Protein AF-A0A6P1ES39-F1 (afdb_monomer)

Sequence (272 aa):
MTTFKALFNQMGKKKRRSVYLLALLQLVAASVFALWALFSNGGAFSNQDKPIAWFVMVFTFAPLADMAYVVLSAWQNEKEYSSQTWRLVPVSSSKFYLANILSAIVNGLYLVLIQIGMGVVTFLPALISNDVRTNIWEINQAISKSSQAGDFWQKLSDSFPIGEMLSALLAFLLFAILVYSIVTTLNLSSRTITDFLPDKHSKLIRFVIMIVLIFIFIVLTNNLGSLLNQLRWGETSNGLVAFAEGNLMMALIDIILGSINIWLLKDFHEGK

pLDDT: mean 85.13, std 10.76, range [37.59, 97.5]

Foldseek 3Di:
DDDLVVLLVVLLVVLLVLLVVLLVVLLVQLVVVLVCVLPDPPPPDDPLCNQCSSLVSLVVCLVVSLVVSLVVLLVSLLCLLQDPVNLPPPDALLSSLCSSLVSSVVSSVVSVVSSVVSSVVSNVSSCVDPSSVVVVVVVVVVLVVVVVPVCNVVVVCVVCVVLLVVLVVLLVSLVSLVSSLLSLLLSLVLQLVLVPDPCNPDPVSSVVSSVVVVVVVVVVVVVLVVVLVVVDDDDDPDSSVVSVSSSVSSVVVSVVSSVSSSVSSPPPVNDD

Radius of gyration: 23.81 Å; Cα contacts (8 Å, |Δi|>4): 205; chains: 1; bounding box: 55×48×59 Å

Nearest PDB structures (foldseek):
  8to0-assembly1_z3  TM=1.665E-01  e=6.444E+00  Mus musculus
  8snb-assembly1_8L  TM=1.769E-01  e=7.721E+00  Strongylocentrotus purpuratus

Solvent-accessible surface area (backbone atoms only — not comparable to full-atom values): 14544 Å² total; per-residue (Å²): 119,68,51,65,68,60,51,22,51,56,56,26,56,65,50,42,56,53,38,56,51,39,53,50,50,32,49,51,52,14,47,54,53,20,53,47,45,65,72,49,92,78,68,86,45,54,87,85,45,44,53,42,35,40,25,52,28,41,60,67,37,42,62,57,38,50,54,52,44,54,54,54,41,47,54,49,44,56,51,49,77,72,31,70,76,60,66,70,48,61,62,55,50,60,58,52,53,48,29,44,54,51,23,44,51,54,43,49,54,50,39,51,54,49,49,53,52,51,37,55,62,41,37,54,69,18,62,74,38,67,68,52,45,49,53,52,48,52,52,52,47,55,53,51,66,53,40,76,71,82,40,37,69,58,50,47,44,71,74,48,45,60,68,46,54,53,39,50,51,49,38,52,52,44,50,52,51,37,56,50,36,52,55,47,41,49,53,51,50,32,50,57,56,37,70,75,41,91,69,69,79,47,67,64,60,43,49,53,46,40,53,52,49,52,52,53,47,53,54,50,51,53,51,50,51,52,54,52,57,70,68,52,92,69,87,69,90,46,68,55,60,46,40,50,54,52,39,52,54,48,47,52,50,38,53,52,44,46,49,50,41,34,48,49,42,49,76,74,62,59,72,132

Secondary structure (DSSP, 8-state):
---HHHHHHHHHHHHHHHHHHHHHHHHHHHHHHHHHHHH-SSSSS-TTTGGGHHHHHHHHHHHHHHHHHHHHHHHHHHHHHT-HHHHTSS--HHHHHHHHHHHHHHHHHHHHHHHHHHHHHHHGGGGGSHHHHHHHHHHHHHHHHHHTTS-HHHHHHHHS-HHHHHHHHHHHHHHHHHHHHHHHHHHHHHHHHHHTSS-TT-HHHHHHHHHHHHHHHHHHHHHHHHHHHHTS-S----HHHHHHHHHHHHHHHHHHHHHHHHHHIIIIIS--

Structure (mmCIF, N/CA/C/O backbone):
data_AF-A0A6P1ES39-F1
#
_entry.id   AF-A0A6P1ES39-F1
#
loop_
_atom_site.group_PDB
_atom_site.id
_atom_site.type_symbol
_atom_site.label_atom_id
_atom_site.label_alt_id
_atom_site.label_comp_id
_atom_site.label_asym_id
_atom_site.label_entity_id
_atom_site.label_seq_id
_atom_site.pdbx_PDB_ins_code
_atom_site.Cartn_x
_atom_site.Cartn_y
_atom_site.Cartn_z
_atom_site.occupancy
_atom_site.B_iso_or_equiv
_atom_site.auth_seq_id
_atom_site.auth_comp_id
_atom_site.auth_asym_id
_atom_site.auth_atom_id
_atom_site.pdbx_PDB_model_num
ATOM 1 N N . MET A 1 1 ? 1.545 8.664 29.531 1.00 63.19 1 MET A N 1
ATOM 2 C CA . MET A 1 1 ? 0.896 8.334 28.239 1.00 63.19 1 MET A CA 1
ATOM 3 C C . MET A 1 1 ? 1.943 7.783 27.290 1.00 63.19 1 MET A C 1
ATOM 5 O O . MET A 1 1 ? 3.061 8.285 27.295 1.00 63.19 1 MET A O 1
ATOM 9 N N . THR A 1 2 ? 1.620 6.757 26.507 1.00 76.94 2 THR A N 1
ATOM 10 C CA . THR A 1 2 ? 2.537 6.282 25.459 1.00 76.94 2 THR A CA 1
ATOM 11 C C . THR A 1 2 ? 2.499 7.240 24.269 1.00 76.94 2 THR A C 1
ATOM 13 O O . THR A 1 2 ? 1.469 7.842 23.963 1.00 76.94 2 THR A O 1
ATOM 16 N N . THR A 1 3 ? 3.638 7.437 23.608 1.0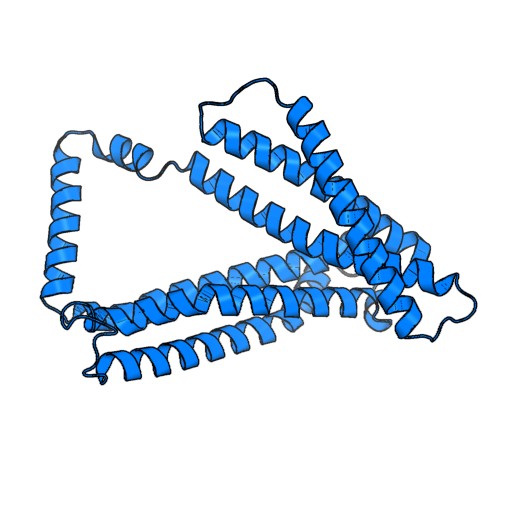0 88.81 3 THR A N 1
ATOM 17 C CA . THR A 1 3 ? 3.712 8.334 22.451 1.00 88.81 3 THR A CA 1
ATOM 18 C C . THR A 1 3 ? 3.244 7.619 21.186 1.00 88.81 3 THR A C 1
ATOM 20 O O . THR A 1 3 ? 3.475 6.421 21.014 1.00 88.81 3 THR A O 1
ATOM 23 N N . PHE A 1 4 ? 2.639 8.370 20.260 1.00 88.88 4 PHE A N 1
ATOM 24 C CA . PHE A 1 4 ? 2.221 7.853 18.951 1.00 88.88 4 PHE A CA 1
ATOM 25 C C . PHE A 1 4 ? 3.371 7.135 18.229 1.00 88.88 4 PHE A C 1
ATOM 27 O O . PHE A 1 4 ? 3.202 6.027 17.732 1.00 88.88 4 PHE A O 1
ATOM 34 N N . LYS A 1 5 ? 4.574 7.725 18.257 1.00 90.75 5 LYS A N 1
ATOM 35 C CA . LYS A 1 5 ? 5.791 7.149 17.669 1.00 90.75 5 LYS A CA 1
ATOM 36 C C . LYS A 1 5 ? 6.137 5.779 18.256 1.00 90.75 5 LYS A C 1
ATOM 38 O O . LYS A 1 5 ? 6.491 4.869 17.510 1.00 90.75 5 LYS A O 1
ATOM 43 N N . ALA A 1 6 ? 6.056 5.621 19.580 1.00 90.31 6 ALA A N 1
ATOM 44 C CA . ALA A 1 6 ? 6.342 4.343 20.227 1.00 90.31 6 ALA A CA 1
ATOM 45 C C . ALA A 1 6 ? 5.329 3.270 19.804 1.00 90.31 6 ALA A C 1
ATOM 47 O O . ALA A 1 6 ? 5.732 2.168 19.435 1.00 90.31 6 ALA A O 1
ATOM 48 N N . LEU A 1 7 ? 4.039 3.617 19.785 1.00 91.25 7 LEU A N 1
ATOM 49 C CA . LEU A 1 7 ? 2.960 2.728 19.355 1.00 91.25 7 LEU A CA 1
ATOM 50 C C . LEU A 1 7 ? 3.122 2.300 17.888 1.00 91.25 7 LEU A C 1
ATOM 52 O O . LEU A 1 7 ? 3.213 1.108 17.597 1.00 91.25 7 LEU A O 1
ATOM 56 N N . PHE A 1 8 ? 3.253 3.280 16.992 1.00 92.56 8 PHE A N 1
ATOM 57 C CA . PHE A 1 8 ? 3.473 3.088 15.560 1.00 92.56 8 PHE A CA 1
ATOM 58 C C . PHE A 1 8 ? 4.662 2.159 15.283 1.00 92.56 8 PHE A C 1
ATOM 60 O O . PHE A 1 8 ? 4.554 1.208 14.510 1.00 92.56 8 PHE A O 1
ATOM 67 N N . ASN A 1 9 ? 5.791 2.377 15.966 1.00 92.69 9 ASN A N 1
ATOM 68 C CA . ASN A 1 9 ? 6.981 1.549 15.793 1.00 92.69 9 ASN A CA 1
ATOM 69 C C . ASN A 1 9 ? 6.763 0.102 16.244 1.00 92.69 9 ASN A C 1
ATOM 71 O O . ASN A 1 9 ? 7.260 -0.817 15.593 1.00 92.69 9 ASN A O 1
ATOM 75 N N . GLN A 1 10 ? 6.053 -0.119 17.352 1.00 92.06 10 GLN A N 1
ATOM 76 C CA . GLN A 1 10 ? 5.813 -1.467 17.871 1.00 92.06 10 GLN A CA 1
ATOM 77 C C . GLN A 1 10 ? 4.834 -2.253 16.990 1.00 92.06 10 GLN A C 1
ATOM 79 O O . GLN A 1 10 ? 5.115 -3.404 16.651 1.00 92.06 10 GLN A O 1
ATOM 84 N N . MET A 1 11 ? 3.745 -1.623 16.545 1.00 92.12 11 MET A N 1
ATOM 85 C CA . MET A 1 11 ? 2.814 -2.210 15.571 1.00 92.12 11 MET A CA 1
ATOM 86 C C . MET A 1 11 ? 3.519 -2.494 14.239 1.00 92.12 11 MET A C 1
ATOM 88 O O . MET A 1 11 ? 3.422 -3.587 13.678 1.00 92.12 11 MET A O 1
ATOM 92 N N . GLY A 1 12 ? 4.340 -1.549 13.773 1.00 92.25 12 GLY A N 1
ATOM 93 C CA . GLY A 1 12 ? 5.116 -1.704 12.549 1.00 92.25 12 GLY A CA 1
ATOM 94 C C . GLY A 1 12 ? 6.162 -2.821 12.623 1.00 92.25 12 GLY A C 1
ATOM 95 O O . GLY A 1 12 ? 6.385 -3.518 11.638 1.00 92.25 12 GLY A O 1
ATOM 96 N N . LYS A 1 13 ? 6.793 -3.055 13.784 1.00 92.81 13 LYS A N 1
ATOM 97 C CA . LYS A 1 13 ? 7.727 -4.182 13.979 1.00 92.81 13 LYS A CA 1
ATOM 98 C C . LYS A 1 13 ? 7.062 -5.538 13.742 1.00 92.81 13 LYS A C 1
ATOM 100 O O . LYS A 1 13 ? 7.695 -6.397 13.134 1.00 92.81 13 LYS A O 1
ATOM 105 N N . LYS A 1 14 ? 5.811 -5.724 14.174 1.00 88.31 14 LYS A N 1
ATOM 106 C CA . LYS A 1 14 ? 5.078 -6.981 13.948 1.00 88.31 14 LYS A CA 1
ATOM 107 C C . LYS A 1 14 ? 4.824 -7.228 12.458 1.00 88.31 14 LYS A C 1
ATOM 109 O O . LYS A 1 14 ? 5.086 -8.327 11.971 1.00 88.31 14 LYS A O 1
ATOM 114 N N . LYS A 1 15 ? 4.426 -6.184 11.726 1.00 93.25 15 LYS A N 1
ATOM 115 C CA . LYS A 1 15 ? 4.115 -6.245 10.287 1.00 93.25 15 LYS A CA 1
ATOM 116 C C . LYS A 1 15 ? 5.349 -6.462 9.411 1.00 93.25 15 LYS A C 1
ATOM 118 O O . LYS A 1 15 ? 5.293 -7.213 8.441 1.00 93.25 15 LYS A O 1
ATOM 123 N N . ARG A 1 16 ? 6.493 -5.905 9.811 1.00 93.69 16 ARG A N 1
ATOM 124 C CA . ARG A 1 16 ? 7.773 -5.991 9.088 1.00 93.69 16 ARG A CA 1
ATOM 125 C C . ARG A 1 16 ? 8.292 -7.412 8.865 1.00 93.69 16 ARG A C 1
ATOM 127 O O . ARG A 1 16 ? 8.919 -7.675 7.847 1.00 93.69 16 ARG A O 1
ATOM 134 N N . ARG A 1 17 ? 7.981 -8.359 9.758 1.00 93.06 17 ARG A N 1
ATOM 135 C CA . ARG A 1 17 ? 8.288 -9.780 9.512 1.00 93.06 17 ARG A CA 1
ATOM 136 C C . ARG A 1 17 ? 7.587 -10.300 8.252 1.00 93.06 17 ARG A C 1
ATOM 138 O O . ARG A 1 17 ? 8.188 -11.060 7.502 1.00 93.06 17 ARG A O 1
ATOM 145 N N . SER A 1 18 ? 6.342 -9.880 8.027 1.00 93.62 18 SER A N 1
ATOM 146 C CA . SER A 1 18 ? 5.557 -10.275 6.848 1.00 93.62 18 SER A CA 1
ATOM 147 C C . SER A 1 18 ? 6.169 -9.694 5.576 1.00 93.62 18 SER A C 1
ATOM 149 O O . SER A 1 18 ? 6.287 -10.409 4.592 1.00 93.62 18 SER A O 1
ATOM 151 N N . VAL A 1 19 ? 6.642 -8.442 5.630 1.00 96.88 19 VAL A N 1
ATOM 152 C CA . VAL A 1 19 ? 7.350 -7.785 4.516 1.00 96.88 19 VAL A CA 1
ATOM 153 C C . VAL A 1 19 ? 8.557 -8.608 4.071 1.00 96.88 19 VAL A C 1
ATOM 155 O O . VAL A 1 19 ? 8.654 -8.967 2.903 1.00 96.88 19 VAL A O 1
ATOM 158 N N . TYR A 1 20 ? 9.452 -8.963 4.998 1.00 96.62 20 TYR A N 1
ATOM 159 C CA . TYR A 1 20 ? 10.653 -9.728 4.647 1.00 96.62 20 TYR A CA 1
ATOM 160 C C . TYR A 1 20 ? 10.333 -11.124 4.116 1.00 96.62 20 TYR A C 1
ATOM 162 O O . TYR A 1 20 ? 10.969 -11.577 3.169 1.00 96.62 20 TYR A O 1
ATOM 170 N N . LEU A 1 21 ? 9.344 -11.801 4.706 1.00 96.38 21 LEU A N 1
ATOM 171 C CA . LEU A 1 21 ? 8.953 -13.139 4.274 1.00 96.38 21 LEU A CA 1
ATOM 172 C C . LEU A 1 21 ? 8.349 -13.113 2.866 1.00 96.38 21 LEU A C 1
ATOM 174 O O . LEU A 1 21 ? 8.709 -13.949 2.043 1.00 96.38 21 LEU A O 1
ATOM 178 N N . LEU A 1 22 ? 7.477 -12.145 2.575 1.00 97.50 22 LEU A N 1
ATOM 179 C CA . LEU A 1 22 ? 6.869 -11.993 1.254 1.00 97.50 22 LEU A CA 1
ATOM 180 C C . LEU A 1 22 ? 7.891 -11.583 0.195 1.00 97.50 22 LEU A C 1
ATOM 182 O O . LEU A 1 22 ? 7.887 -12.169 -0.880 1.00 97.50 22 LEU A O 1
ATOM 186 N N . ALA A 1 23 ? 8.802 -10.657 0.508 1.00 97.06 23 ALA A N 1
ATOM 187 C CA . ALA A 1 23 ? 9.886 -10.289 -0.402 1.00 97.06 23 ALA A CA 1
ATOM 188 C C . ALA A 1 23 ? 10.786 -11.494 -0.727 1.00 97.06 23 ALA A C 1
ATOM 190 O O . ALA A 1 23 ? 11.113 -11.731 -1.887 1.00 97.06 23 ALA A O 1
ATOM 191 N N . LEU A 1 24 ? 11.139 -12.298 0.284 1.00 97.06 24 LEU A N 1
ATOM 192 C CA . LEU A 1 24 ? 11.913 -13.524 0.085 1.00 97.06 24 LEU A CA 1
ATOM 193 C C . LEU A 1 24 ? 11.148 -14.538 -0.775 1.00 97.06 24 LEU A C 1
ATOM 195 O O . LEU A 1 24 ? 11.714 -15.097 -1.710 1.00 97.06 24 LEU A O 1
ATOM 199 N N . LEU A 1 25 ? 9.866 -14.764 -0.478 1.00 97.19 25 LEU A N 1
ATOM 200 C CA . LEU A 1 25 ? 9.018 -15.689 -1.230 1.00 97.19 25 LEU A CA 1
ATOM 201 C C . LEU A 1 25 ? 8.873 -15.253 -2.693 1.00 97.19 25 LEU A C 1
ATOM 203 O O . LEU A 1 25 ? 9.014 -16.081 -3.590 1.00 97.19 25 LEU A O 1
ATOM 207 N N . GLN A 1 26 ? 8.644 -13.960 -2.928 1.00 97.25 26 GLN A N 1
ATOM 208 C CA . GLN A 1 26 ? 8.594 -13.355 -4.257 1.00 97.25 26 GLN A CA 1
ATOM 209 C C . GLN A 1 26 ? 9.904 -13.585 -5.009 1.00 97.25 26 GLN A C 1
ATOM 211 O O . GLN A 1 26 ? 9.874 -14.030 -6.152 1.00 97.25 26 GLN A O 1
ATOM 216 N N . LEU A 1 27 ? 11.050 -13.320 -4.374 1.00 96.50 27 LEU A N 1
ATOM 217 C CA . LEU A 1 27 ? 12.357 -13.506 -4.999 1.00 96.50 27 LEU A CA 1
ATOM 218 C C . LEU A 1 27 ? 12.610 -14.971 -5.361 1.00 96.50 27 LEU A C 1
ATOM 220 O O . LEU A 1 27 ? 13.102 -15.252 -6.453 1.00 96.50 27 LEU A O 1
ATOM 224 N N . VAL A 1 28 ? 12.260 -15.906 -4.475 1.00 96.75 28 VAL A N 1
ATOM 225 C CA . VAL A 1 28 ? 12.389 -17.347 -4.735 1.00 96.75 28 VAL A CA 1
ATOM 226 C C . VAL A 1 28 ? 11.498 -17.758 -5.905 1.00 96.75 28 VAL A C 1
ATOM 228 O O . VAL A 1 28 ? 11.994 -18.382 -6.841 1.00 96.75 28 VAL A O 1
ATOM 231 N N . ALA A 1 29 ? 10.219 -17.370 -5.897 1.00 95.81 29 ALA A N 1
ATOM 232 C CA . ALA A 1 29 ? 9.292 -17.669 -6.986 1.00 95.81 29 ALA A CA 1
ATOM 233 C C . ALA A 1 29 ? 9.803 -17.101 -8.318 1.00 95.81 29 ALA A C 1
ATOM 235 O O . ALA A 1 29 ? 9.974 -17.843 -9.284 1.00 95.81 29 ALA A O 1
ATOM 236 N N . ALA A 1 30 ? 10.155 -15.815 -8.342 1.00 95.12 30 ALA A N 1
ATOM 237 C CA . ALA A 1 30 ? 10.705 -15.161 -9.520 1.00 95.12 30 ALA A CA 1
ATOM 238 C C . ALA A 1 30 ? 11.971 -15.857 -10.034 1.00 95.12 30 ALA A C 1
ATOM 240 O O . ALA A 1 30 ? 12.111 -16.051 -11.236 1.00 95.12 30 ALA A O 1
ATOM 241 N N . SER A 1 31 ? 12.866 -16.286 -9.140 1.00 93.88 31 SER A N 1
ATOM 242 C CA . SER A 1 31 ? 14.101 -16.979 -9.523 1.00 93.88 31 SER A CA 1
ATOM 243 C C . SER A 1 31 ? 13.823 -18.359 -10.120 1.00 93.88 31 SER A C 1
ATOM 245 O O . SER A 1 31 ? 14.417 -18.711 -11.134 1.00 93.88 31 SER A O 1
ATOM 247 N N . VAL A 1 32 ? 12.891 -19.129 -9.549 1.00 93.75 32 VAL A N 1
ATOM 248 C CA . VAL A 1 32 ? 12.498 -20.443 -10.089 1.00 93.75 32 VAL A CA 1
ATOM 249 C C . VAL A 1 32 ? 11.923 -20.299 -11.499 1.00 93.75 32 VAL A C 1
ATOM 251 O O . VAL A 1 32 ? 12.343 -21.014 -12.408 1.00 93.75 32 VAL A O 1
ATOM 254 N N . PHE A 1 33 ? 11.010 -19.347 -11.706 1.00 91.38 33 PHE A N 1
ATOM 255 C CA . PHE A 1 33 ? 10.406 -19.117 -13.020 1.00 91.38 33 PHE A CA 1
ATOM 256 C C . PHE A 1 33 ? 11.378 -18.494 -14.025 1.00 91.38 33 PHE A C 1
ATOM 258 O O . PHE A 1 33 ? 11.323 -18.830 -15.205 1.00 91.38 33 PHE A O 1
ATOM 265 N N . ALA A 1 34 ? 12.307 -17.649 -13.577 1.00 90.31 34 ALA A N 1
ATOM 266 C CA . ALA A 1 34 ? 13.363 -17.113 -14.427 1.00 90.31 34 ALA A CA 1
ATOM 267 C C . ALA A 1 34 ? 14.329 -18.210 -14.891 1.00 90.31 34 ALA A C 1
ATOM 269 O O . ALA A 1 34 ? 14.648 -18.281 -16.074 1.00 90.31 34 ALA A O 1
ATOM 270 N N . LEU A 1 35 ? 14.751 -19.106 -13.993 1.00 89.19 35 LEU A N 1
ATOM 271 C CA . LEU A 1 35 ? 15.583 -20.257 -14.356 1.00 89.19 35 LEU A CA 1
ATOM 272 C C . LEU A 1 35 ? 14.844 -21.174 -15.330 1.00 89.19 35 LEU A C 1
ATOM 274 O O . LEU A 1 35 ? 15.397 -21.549 -16.360 1.00 89.19 35 LEU A O 1
ATOM 278 N N . TRP A 1 36 ? 13.576 -21.481 -15.053 1.00 87.44 36 TRP A N 1
ATOM 279 C CA . TRP A 1 36 ? 12.748 -22.243 -15.983 1.00 87.44 36 TRP A CA 1
ATOM 280 C C . TRP A 1 36 ? 12.666 -21.567 -17.360 1.00 87.44 36 TRP A C 1
ATOM 282 O O . TRP A 1 36 ? 12.888 -22.228 -18.370 1.00 87.44 36 TRP A O 1
ATOM 292 N N . ALA A 1 37 ? 12.450 -20.250 -17.412 1.00 83.50 37 ALA A N 1
ATOM 293 C CA . ALA A 1 37 ? 12.419 -19.483 -18.656 1.00 83.50 37 ALA A CA 1
ATOM 294 C C . ALA A 1 37 ? 13.746 -19.541 -19.434 1.00 83.50 37 ALA A C 1
ATOM 296 O O . ALA A 1 37 ? 13.729 -19.695 -20.656 1.00 83.50 37 ALA A O 1
ATOM 297 N N . LEU A 1 38 ? 14.890 -19.480 -18.743 1.00 81.38 38 LEU A N 1
ATOM 298 C CA . LEU A 1 38 ? 16.219 -19.562 -19.358 1.00 81.38 38 LEU A CA 1
ATOM 299 C C . LEU A 1 38 ? 16.488 -20.930 -20.005 1.00 81.38 38 LEU A C 1
ATOM 301 O O . LEU A 1 38 ? 17.060 -20.983 -21.097 1.00 81.38 38 LEU A O 1
ATOM 305 N N . PHE A 1 39 ? 16.068 -22.018 -19.350 1.00 81.12 39 PHE A N 1
ATOM 306 C CA . PHE A 1 39 ? 16.322 -23.393 -19.800 1.00 81.12 39 PHE A CA 1
ATOM 307 C C . PHE A 1 39 ? 15.201 -23.993 -20.657 1.00 81.12 39 PHE A C 1
ATOM 309 O O . PHE A 1 39 ? 15.407 -25.022 -21.300 1.00 81.12 39 PHE A O 1
ATOM 316 N N . SER A 1 40 ? 14.015 -23.383 -20.687 1.00 76.12 40 SER A N 1
ATOM 317 C CA . SER A 1 40 ? 12.920 -23.865 -21.525 1.00 76.12 40 SER A CA 1
ATOM 318 C C . SER A 1 40 ? 13.216 -23.602 -23.009 1.00 76.12 40 SER A C 1
ATOM 320 O O . SER A 1 40 ? 13.428 -22.469 -23.439 1.00 76.12 40 SER A O 1
ATOM 322 N N . ASN A 1 41 ? 13.180 -24.659 -23.823 1.00 66.12 41 ASN A N 1
ATOM 323 C CA . ASN A 1 41 ? 13.251 -24.559 -25.289 1.00 66.12 41 ASN A CA 1
ATOM 324 C C . ASN A 1 41 ? 11.901 -24.138 -25.918 1.00 66.12 41 ASN A C 1
ATOM 326 O O . ASN A 1 41 ? 11.773 -24.104 -27.137 1.00 66.12 41 ASN A O 1
ATOM 330 N N . GLY A 1 42 ? 10.883 -23.858 -25.091 1.00 56.19 42 GLY A N 1
ATOM 331 C CA . GLY A 1 42 ? 9.461 -23.826 -25.459 1.00 56.19 42 GLY A CA 1
ATOM 332 C C . GLY A 1 42 ? 8.805 -22.448 -25.607 1.00 56.19 42 GLY A C 1
ATOM 333 O O . GLY A 1 42 ? 7.585 -22.375 -25.560 1.00 56.19 42 GLY A O 1
ATOM 334 N N . GLY A 1 43 ? 9.560 -21.360 -25.782 1.00 60.22 43 GLY A N 1
ATOM 335 C CA . GLY A 1 43 ? 8.989 -20.087 -26.257 1.00 60.22 43 GLY A CA 1
ATOM 336 C C . GLY A 1 43 ? 8.389 -19.135 -25.212 1.00 60.22 43 GLY A C 1
ATOM 337 O O . GLY A 1 43 ? 7.735 -18.176 -25.605 1.00 60.22 43 GLY A O 1
ATOM 338 N N . ALA A 1 44 ? 8.621 -19.332 -23.907 1.00 66.75 44 ALA A N 1
ATOM 339 C CA . ALA A 1 44 ? 8.187 -18.362 -22.887 1.00 66.75 44 ALA A CA 1
ATOM 340 C C . ALA A 1 44 ? 8.943 -17.018 -22.975 1.00 66.75 44 ALA A C 1
ATOM 342 O O . ALA A 1 44 ? 8.375 -15.971 -22.685 1.00 66.75 44 ALA A O 1
ATOM 343 N N . PHE A 1 45 ? 10.213 -17.053 -23.391 1.00 70.31 45 PHE A N 1
ATOM 344 C CA . PHE A 1 45 ? 11.028 -15.882 -23.720 1.00 70.31 45 PHE A CA 1
ATOM 345 C C . PHE A 1 45 ? 11.736 -16.139 -25.047 1.00 70.31 45 PHE A C 1
ATOM 347 O O . PHE A 1 45 ? 12.269 -17.235 -25.265 1.00 70.31 45 PHE A O 1
ATOM 354 N N . SER A 1 46 ? 11.774 -15.133 -25.924 1.00 75.44 46 SER A N 1
ATOM 355 C CA . SER A 1 46 ? 12.649 -15.191 -27.093 1.00 75.44 46 SER A CA 1
ATOM 356 C C . SER A 1 46 ? 14.114 -15.205 -26.631 1.00 75.44 46 SER A C 1
ATOM 358 O O . SER A 1 46 ? 14.433 -14.799 -25.511 1.00 75.44 46 SER A O 1
ATOM 360 N N . ASN A 1 47 ? 15.042 -15.659 -27.479 1.00 77.50 47 ASN A N 1
ATOM 361 C CA . ASN A 1 47 ? 16.467 -15.641 -27.120 1.00 77.50 47 ASN A CA 1
ATOM 362 C C . ASN A 1 47 ? 16.984 -14.224 -26.802 1.00 77.50 47 ASN A C 1
ATOM 364 O O . ASN A 1 47 ? 17.928 -14.099 -26.026 1.00 77.50 47 ASN A O 1
ATOM 368 N N . GLN A 1 48 ? 16.343 -13.187 -27.348 1.00 76.00 48 GLN A N 1
ATOM 369 C CA . GLN A 1 48 ? 16.658 -11.781 -27.084 1.00 76.00 48 GLN A CA 1
ATOM 370 C C . GLN A 1 48 ? 16.156 -11.315 -25.707 1.00 76.00 48 GLN A C 1
ATOM 372 O O . GLN A 1 48 ? 16.784 -10.460 -25.090 1.00 76.00 48 GLN A O 1
ATOM 377 N N . ASP A 1 49 ? 15.085 -11.922 -25.183 1.00 79.38 49 ASP A N 1
ATOM 378 C CA . ASP A 1 49 ? 14.460 -11.526 -23.912 1.00 79.38 49 ASP A CA 1
ATOM 379 C C . ASP A 1 49 ? 14.978 -12.330 -22.706 1.00 79.38 49 ASP A C 1
ATOM 381 O O . ASP A 1 49 ? 14.810 -11.933 -21.552 1.00 79.38 49 ASP A O 1
ATOM 385 N N . LYS A 1 50 ? 15.656 -13.459 -22.947 1.00 85.12 50 LYS A N 1
ATOM 386 C CA . LYS A 1 50 ? 16.282 -14.281 -21.894 1.00 85.12 50 LYS A CA 1
ATOM 387 C C . LYS A 1 50 ? 17.168 -13.485 -20.919 1.00 85.12 50 LYS A C 1
ATOM 389 O O . LYS A 1 50 ? 17.058 -13.738 -19.719 1.00 85.12 50 LYS A O 1
ATOM 394 N N . PRO A 1 51 ? 17.994 -12.509 -21.351 1.00 86.62 51 PRO A N 1
ATOM 395 C CA . PRO A 1 51 ? 18.821 -11.717 -20.439 1.00 86.62 51 PRO A CA 1
ATOM 396 C C . PRO A 1 51 ? 18.026 -10.925 -19.390 1.00 86.62 51 PRO A C 1
ATOM 398 O O . PRO A 1 51 ? 18.548 -10.691 -18.304 1.00 86.62 51 PRO A O 1
ATOM 401 N N . ILE A 1 52 ? 16.777 -10.538 -19.682 1.00 89.38 52 ILE A N 1
ATOM 402 C CA . ILE A 1 52 ? 15.912 -9.769 -18.767 1.00 89.38 52 ILE A CA 1
ATOM 403 C C . ILE A 1 52 ? 14.882 -10.637 -18.030 1.00 89.38 52 ILE A C 1
ATOM 405 O O . ILE A 1 52 ? 14.127 -10.116 -17.210 1.00 89.38 52 ILE A O 1
ATOM 409 N N . ALA A 1 53 ? 14.847 -11.952 -18.272 1.00 89.75 53 ALA A N 1
ATOM 410 C CA . ALA A 1 53 ? 13.814 -12.840 -17.736 1.00 89.75 53 ALA A CA 1
ATOM 411 C C . ALA A 1 53 ? 13.699 -12.775 -16.204 1.00 89.75 53 ALA A C 1
ATOM 413 O O . ALA A 1 53 ? 12.594 -12.767 -15.664 1.00 89.75 53 ALA A O 1
ATOM 414 N N . TRP A 1 54 ? 14.825 -12.671 -15.491 1.00 91.06 54 TRP A N 1
ATOM 415 C CA . TRP A 1 54 ? 14.812 -12.580 -14.030 1.00 91.06 54 TRP A CA 1
ATOM 416 C C . TRP A 1 54 ? 14.186 -11.282 -13.523 1.00 91.06 54 TRP A C 1
ATOM 418 O O . TRP A 1 54 ? 13.307 -11.324 -12.662 1.00 91.06 54 TRP A O 1
ATOM 428 N N . PHE A 1 55 ? 14.577 -10.150 -14.110 1.00 92.88 55 PHE A N 1
ATOM 429 C CA . PHE A 1 55 ? 13.970 -8.851 -13.836 1.00 92.88 55 PHE A CA 1
ATOM 430 C C . PHE A 1 55 ? 12.457 -8.889 -14.071 1.00 92.88 55 PHE A C 1
ATOM 432 O O . PHE A 1 55 ? 11.687 -8.561 -13.171 1.00 92.88 55 PHE A O 1
ATOM 439 N N . VAL A 1 56 ? 12.026 -9.370 -15.241 1.00 91.88 56 VAL A N 1
ATOM 440 C CA . VAL A 1 56 ? 10.602 -9.457 -15.596 1.00 91.88 56 VAL A CA 1
ATOM 441 C C . VAL A 1 56 ? 9.836 -10.291 -14.570 1.00 91.88 56 VAL A C 1
ATOM 443 O O . VAL A 1 56 ? 8.818 -9.836 -14.055 1.00 91.88 56 VAL A O 1
ATOM 446 N N . MET A 1 57 ? 10.360 -11.461 -14.195 1.00 92.88 57 MET A N 1
ATOM 447 C CA . MET A 1 57 ? 9.709 -12.342 -13.222 1.00 92.88 57 MET A CA 1
ATOM 448 C C . MET A 1 57 ? 9.573 -11.703 -11.834 1.00 92.88 57 MET A C 1
ATOM 450 O O . MET A 1 57 ? 8.535 -11.871 -11.193 1.00 92.88 57 MET A O 1
ATOM 454 N N . VAL A 1 58 ? 10.561 -10.930 -11.364 1.00 95.06 58 VAL A N 1
ATOM 455 C CA . VAL A 1 58 ? 10.446 -10.204 -10.083 1.00 95.06 58 VAL A CA 1
ATOM 456 C C . VAL A 1 58 ? 9.255 -9.248 -10.101 1.00 95.06 58 VAL A C 1
ATOM 458 O O . VAL A 1 58 ? 8.497 -9.221 -9.128 1.00 95.06 58 VAL A O 1
ATOM 461 N N . PHE A 1 59 ? 9.054 -8.516 -11.199 1.00 93.38 59 PHE A N 1
ATOM 46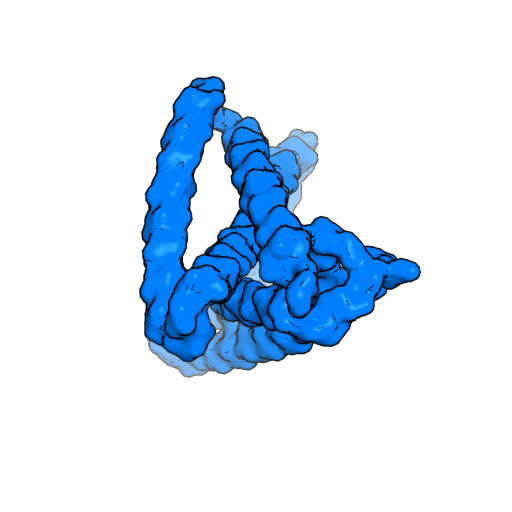2 C CA . PHE A 1 59 ? 7.923 -7.597 -11.349 1.00 93.38 59 PHE A CA 1
ATOM 463 C C . PHE A 1 59 ? 6.595 -8.315 -11.595 1.00 93.38 59 PHE A C 1
ATOM 465 O O . PHE A 1 59 ? 5.568 -7.848 -11.114 1.00 93.38 59 PHE A O 1
ATOM 472 N N . THR A 1 60 ? 6.588 -9.478 -12.252 1.00 93.75 60 THR A N 1
ATOM 473 C CA . THR A 1 60 ? 5.374 -10.299 -12.404 1.00 93.75 60 THR A CA 1
ATOM 474 C C . THR A 1 60 ? 4.835 -10.783 -11.056 1.00 93.75 60 THR A C 1
ATOM 476 O O . THR A 1 60 ? 3.625 -10.780 -10.838 1.00 93.75 60 THR A O 1
ATOM 479 N N . PHE A 1 61 ? 5.715 -11.170 -10.126 1.00 94.62 61 PHE A N 1
ATOM 480 C CA . PHE A 1 61 ? 5.309 -11.630 -8.793 1.00 94.62 61 PHE A CA 1
ATOM 481 C C . PHE A 1 61 ? 5.108 -10.498 -7.769 1.00 94.62 61 PHE A C 1
ATOM 483 O O . PHE A 1 61 ? 4.547 -10.759 -6.703 1.00 94.62 61 PHE A O 1
ATOM 490 N N . ALA A 1 62 ? 5.522 -9.258 -8.059 1.00 95.25 62 ALA A N 1
ATOM 491 C CA . ALA A 1 62 ? 5.378 -8.132 -7.127 1.00 95.25 62 ALA A CA 1
ATOM 492 C C . ALA A 1 62 ? 3.910 -7.847 -6.740 1.00 95.25 62 ALA A C 1
ATOM 494 O O . ALA A 1 62 ? 3.621 -7.864 -5.542 1.00 95.25 62 ALA A O 1
ATOM 495 N N . PRO A 1 63 ? 2.945 -7.743 -7.683 1.00 93.94 63 PRO A N 1
ATOM 496 C CA . PRO A 1 63 ? 1.541 -7.521 -7.330 1.00 93.94 63 PRO A CA 1
ATOM 497 C C . PRO A 1 63 ? 0.960 -8.619 -6.431 1.00 93.94 63 PRO A C 1
ATOM 499 O O . PRO A 1 63 ? 0.159 -8.340 -5.543 1.00 93.94 63 PRO A O 1
ATOM 502 N N . LEU A 1 64 ? 1.383 -9.874 -6.620 1.00 94.50 64 LEU A N 1
ATOM 503 C CA . LEU A 1 64 ? 0.936 -10.996 -5.789 1.00 94.50 64 LEU A CA 1
ATOM 504 C C . LEU A 1 64 ? 1.460 -10.875 -4.353 1.00 94.50 64 LEU A C 1
ATOM 506 O O . LEU A 1 64 ? 0.718 -11.127 -3.400 1.00 94.50 64 LEU A O 1
ATOM 510 N N . ALA A 1 65 ? 2.719 -10.461 -4.190 1.00 96.38 65 ALA A N 1
ATOM 511 C CA . ALA A 1 65 ? 3.299 -10.182 -2.882 1.00 96.38 65 ALA A CA 1
ATOM 512 C C . ALA A 1 65 ? 2.603 -8.994 -2.199 1.00 96.38 65 ALA A C 1
ATOM 514 O O . ALA A 1 65 ? 2.312 -9.069 -1.004 1.00 96.38 65 ALA A O 1
ATOM 515 N N . ASP A 1 66 ? 2.263 -7.947 -2.950 1.00 94.75 66 ASP A N 1
ATOM 516 C CA . ASP A 1 66 ? 1.578 -6.761 -2.430 1.00 94.75 66 ASP A CA 1
ATOM 517 C C . ASP A 1 66 ? 0.147 -7.081 -1.987 1.00 94.75 66 ASP A C 1
ATOM 519 O O . ASP A 1 66 ? -0.262 -6.717 -0.882 1.00 94.75 66 ASP A O 1
ATOM 523 N N . MET A 1 67 ? -0.601 -7.842 -2.792 1.00 93.94 67 MET A N 1
ATOM 524 C CA . MET A 1 67 ? -1.934 -8.330 -2.424 1.00 93.94 67 MET A CA 1
ATOM 525 C C . MET A 1 67 ? -1.884 -9.197 -1.162 1.00 93.94 67 MET A C 1
ATOM 527 O O . MET A 1 67 ? -2.669 -8.993 -0.232 1.00 93.94 67 MET A O 1
ATOM 531 N N . ALA A 1 68 ? -0.939 -10.140 -1.094 1.00 96.38 68 ALA A N 1
ATOM 532 C CA . ALA A 1 68 ? -0.745 -10.971 0.090 1.00 96.38 68 ALA A CA 1
ATOM 533 C C . ALA A 1 68 ? -0.383 -10.123 1.319 1.00 96.38 68 ALA A C 1
ATOM 535 O O . ALA A 1 68 ? -0.884 -10.376 2.419 1.00 96.38 68 ALA A O 1
ATOM 536 N N . TYR A 1 69 ? 0.442 -9.089 1.137 1.00 97.38 69 TYR A N 1
ATOM 537 C CA . TYR A 1 69 ? 0.799 -8.163 2.200 1.00 97.38 69 TYR A CA 1
ATOM 538 C C . TYR A 1 69 ? -0.426 -7.421 2.732 1.00 97.38 69 TYR A C 1
ATOM 540 O O . TYR A 1 69 ? -0.630 -7.437 3.944 1.00 97.38 69 TYR A O 1
ATOM 548 N N . VAL A 1 70 ? -1.258 -6.842 1.858 1.00 95.44 70 VAL A N 1
ATOM 549 C CA . VAL A 1 70 ? -2.483 -6.121 2.247 1.00 95.44 70 VAL A CA 1
ATOM 550 C C . VAL A 1 70 ? -3.414 -7.012 3.069 1.00 95.44 70 VAL A C 1
ATOM 552 O O . VAL A 1 70 ? -3.917 -6.586 4.107 1.00 95.44 70 VAL A O 1
ATOM 555 N N . VAL A 1 71 ? -3.603 -8.272 2.667 1.00 94.56 71 VAL A N 1
ATOM 556 C CA . VAL A 1 71 ? -4.434 -9.225 3.422 1.00 94.56 71 VAL A CA 1
ATOM 557 C C . VAL A 1 71 ? -3.836 -9.512 4.804 1.00 94.56 71 VAL A C 1
ATOM 559 O O . VAL A 1 71 ? -4.538 -9.451 5.818 1.00 94.56 71 VAL A O 1
ATOM 562 N N . LEU A 1 72 ? -2.534 -9.805 4.874 1.00 95.75 72 LEU A N 1
ATOM 563 C CA . LEU A 1 72 ? -1.860 -10.143 6.131 1.00 95.75 72 LEU A CA 1
ATOM 564 C C . LEU A 1 72 ? -1.780 -8.956 7.096 1.00 95.75 72 LEU A C 1
ATOM 566 O O . LEU A 1 72 ? -1.941 -9.140 8.305 1.00 95.75 72 LEU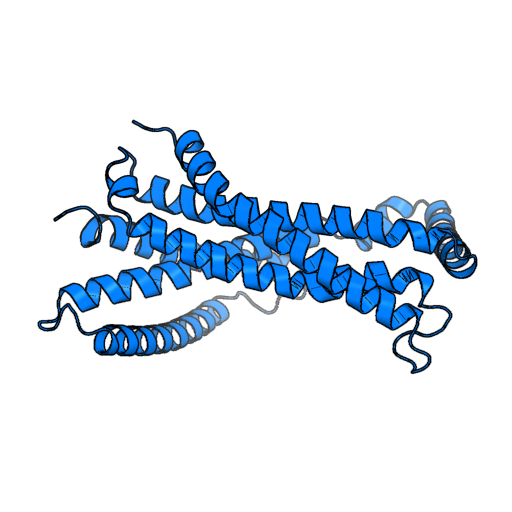 A O 1
ATOM 570 N N . SER A 1 73 ? -1.516 -7.754 6.589 1.00 96.69 73 SER A N 1
ATOM 571 C CA . SER A 1 73 ? -1.440 -6.532 7.386 1.00 96.69 73 SER A CA 1
ATOM 572 C C . SER A 1 73 ? -2.825 -6.095 7.862 1.00 96.69 73 SER A C 1
ATOM 574 O O . SER A 1 73 ? -2.951 -5.713 9.023 1.00 96.69 73 SER A O 1
ATOM 576 N N . ALA A 1 74 ? -3.869 -6.226 7.035 1.00 94.44 74 ALA A N 1
ATOM 577 C CA . ALA A 1 74 ? -5.246 -5.946 7.436 1.00 94.44 74 ALA A CA 1
ATOM 578 C C . ALA A 1 74 ? -5.701 -6.914 8.535 1.00 94.44 74 ALA A C 1
ATOM 580 O O . ALA A 1 74 ? -6.202 -6.491 9.574 1.00 94.44 74 ALA A O 1
ATOM 581 N N . TRP A 1 75 ? -5.415 -8.211 8.386 1.00 93.25 75 TRP A N 1
ATOM 582 C CA . TRP A 1 75 ? -5.683 -9.189 9.442 1.00 93.25 75 TRP A CA 1
ATOM 583 C C . TRP A 1 75 ? -4.939 -8.869 10.748 1.00 93.25 75 TRP A C 1
ATOM 585 O O . TRP A 1 75 ? -5.502 -8.980 11.842 1.00 93.25 75 TRP A O 1
ATOM 595 N N . GLN A 1 76 ? -3.676 -8.439 10.652 1.00 93.56 76 GLN A N 1
ATOM 596 C CA . GLN A 1 76 ? -2.911 -7.990 11.814 1.00 93.56 76 GLN A CA 1
ATOM 597 C C . GLN A 1 76 ? -3.531 -6.746 12.454 1.00 93.56 76 GLN A C 1
ATOM 599 O O . GLN A 1 76 ? -3.630 -6.717 13.679 1.00 93.56 76 GLN A O 1
ATOM 604 N N . ASN A 1 77 ? -4.005 -5.774 11.667 1.00 93.06 77 ASN A N 1
ATOM 605 C CA . ASN A 1 77 ? -4.681 -4.590 12.195 1.00 93.06 77 ASN A CA 1
ATOM 606 C C . ASN A 1 77 ? -5.890 -4.982 13.051 1.00 93.06 77 ASN A C 1
ATOM 608 O O . ASN A 1 77 ? -5.976 -4.569 14.208 1.00 93.06 77 ASN A O 1
ATOM 612 N N . GLU A 1 78 ? -6.755 -5.859 12.536 1.00 91.50 78 GLU A N 1
ATOM 613 C CA . GLU A 1 78 ? -7.954 -6.311 13.251 1.00 91.50 78 GLU A CA 1
ATOM 614 C C . GLU A 1 78 ? -7.634 -7.095 14.527 1.00 91.50 78 GLU A C 1
ATOM 616 O O . GLU A 1 78 ? -8.334 -7.001 15.547 1.00 91.50 78 GLU A O 1
ATOM 621 N N . LYS A 1 79 ? -6.553 -7.879 14.504 1.00 89.81 79 LYS A N 1
ATOM 622 C CA . LYS A 1 79 ? -6.063 -8.574 15.696 1.00 89.81 79 LYS A CA 1
ATOM 623 C C . LYS A 1 79 ? -5.555 -7.588 16.747 1.00 89.81 79 LYS A C 1
ATOM 625 O O . LYS A 1 79 ? -5.743 -7.825 17.938 1.00 89.81 79 LYS A O 1
ATOM 630 N N . GLU A 1 80 ? -4.922 -6.494 16.333 1.00 89.75 80 GLU A N 1
ATOM 631 C CA . GLU A 1 80 ? -4.454 -5.452 17.248 1.00 89.75 80 GLU A CA 1
ATOM 632 C C . GLU A 1 80 ? -5.620 -4.672 17.857 1.00 89.75 80 GLU A C 1
ATOM 634 O O . GLU A 1 80 ? -5.641 -4.512 19.076 1.00 89.75 80 GLU A O 1
ATOM 639 N N . TYR A 1 81 ? -6.635 -4.315 17.062 1.00 87.69 81 TYR A N 1
ATOM 640 C CA . TYR A 1 81 ? -7.852 -3.657 17.551 1.00 87.69 81 TYR A CA 1
ATOM 641 C C . TYR A 1 81 ? -8.634 -4.492 18.570 1.00 87.69 81 TYR A C 1
ATOM 643 O O . TYR A 1 81 ? -9.232 -3.950 19.495 1.00 87.69 81 TYR A O 1
ATOM 651 N N . SER A 1 82 ? -8.590 -5.820 18.446 1.00 81.62 82 SER A N 1
ATOM 652 C CA . SER A 1 82 ? -9.305 -6.732 19.346 1.00 81.62 82 SER A CA 1
ATOM 653 C C . SER A 1 82 ? -8.475 -7.304 20.499 1.00 81.62 82 SER A C 1
ATOM 655 O O . SER A 1 82 ? -8.994 -8.059 21.319 1.00 81.62 82 SER A O 1
ATOM 657 N N . SER A 1 83 ? -7.194 -6.951 20.594 1.00 82.94 83 SER A N 1
ATOM 658 C CA . SER A 1 83 ? -6.297 -7.462 21.631 1.00 82.94 83 SER A CA 1
ATOM 659 C C . SER A 1 83 ? -6.484 -6.739 22.964 1.00 82.94 83 SER A C 1
ATOM 661 O O . SER A 1 83 ? -6.389 -5.515 23.038 1.00 82.94 83 SER A O 1
ATOM 663 N N . GLN A 1 84 ? -6.633 -7.501 24.050 1.00 76.44 84 GLN A N 1
ATOM 664 C CA . GLN A 1 84 ? -6.708 -6.943 25.405 1.00 76.44 84 GLN A CA 1
ATOM 665 C C . GLN A 1 84 ? -5.416 -6.211 25.804 1.00 76.44 84 GLN A C 1
ATOM 667 O O . GLN A 1 84 ? -5.476 -5.143 26.401 1.00 76.44 84 GLN A O 1
ATOM 672 N N . THR A 1 85 ? -4.242 -6.718 25.409 1.00 80.25 85 THR A N 1
ATOM 673 C CA . THR A 1 85 ? -2.947 -6.093 25.740 1.00 80.25 85 THR A CA 1
ATOM 674 C C . THR A 1 85 ? -2.788 -4.714 25.107 1.00 80.25 85 THR A C 1
ATOM 676 O O . THR A 1 85 ? -2.253 -3.803 25.732 1.00 80.25 85 THR A O 1
ATOM 679 N N . TRP A 1 86 ? -3.247 -4.547 23.864 1.00 78.50 86 TRP A N 1
ATOM 680 C CA . TRP A 1 86 ? -3.132 -3.272 23.154 1.00 78.50 86 TRP A CA 1
ATOM 681 C C . TRP A 1 86 ? -4.125 -2.226 23.668 1.00 78.50 86 TRP A C 1
ATOM 683 O O . TRP A 1 86 ? -3.824 -1.038 23.619 1.00 78.50 86 TRP A O 1
ATOM 693 N N . ARG A 1 87 ? -5.258 -2.663 24.228 1.00 74.81 87 ARG A N 1
ATOM 694 C CA . ARG A 1 87 ? -6.284 -1.789 24.815 1.00 74.81 87 ARG A CA 1
ATOM 695 C C . ARG A 1 87 ? -5.896 -1.196 26.170 1.00 74.81 87 ARG A C 1
ATOM 697 O O . ARG A 1 87 ? -6.401 -0.144 26.530 1.00 74.81 87 ARG A O 1
ATOM 704 N N . LEU A 1 88 ? -4.981 -1.829 26.903 1.00 81.44 88 LEU A N 1
ATOM 705 C CA . LEU A 1 88 ? -4.462 -1.299 28.174 1.00 81.44 88 LEU A CA 1
ATOM 706 C C . LEU A 1 88 ? -3.457 -0.153 27.981 1.00 81.44 88 LEU A C 1
ATOM 708 O O . LEU A 1 88 ? -3.016 0.467 28.949 1.00 81.44 88 LEU A O 1
ATOM 712 N N . VAL A 1 89 ? -3.054 0.122 26.739 1.00 81.88 89 VAL A N 1
ATOM 713 C CA . VAL A 1 89 ? -2.119 1.199 26.435 1.00 81.88 89 VAL A CA 1
ATOM 714 C C . VAL A 1 89 ? -2.836 2.546 26.616 1.00 81.88 89 VAL A C 1
ATOM 716 O O . VAL A 1 89 ? -3.847 2.774 25.960 1.00 81.88 89 VAL A O 1
ATOM 719 N N . PRO A 1 90 ? -2.317 3.478 27.442 1.00 82.88 90 PRO A N 1
ATOM 720 C CA . PRO A 1 90 ? -2.964 4.768 27.679 1.00 82.88 90 PRO A CA 1
ATOM 721 C C . PRO A 1 90 ? -2.769 5.701 26.473 1.00 82.88 90 PRO A C 1
ATOM 723 O O . PRO A 1 90 ? -1.830 6.509 26.441 1.00 82.88 90 PRO A O 1
ATOM 726 N N . VAL A 1 91 ? -3.640 5.550 25.472 1.00 85.56 91 VAL A N 1
ATOM 727 C CA . VAL A 1 91 ? -3.681 6.284 24.201 1.00 85.56 91 VAL A CA 1
ATOM 728 C C . VAL A 1 91 ? -5.140 6.471 23.761 1.00 85.56 91 VAL A C 1
ATOM 730 O O . VAL A 1 91 ? -5.984 5.644 24.074 1.00 85.56 91 VAL A O 1
ATOM 733 N N . SER A 1 92 ? -5.454 7.552 23.041 1.00 88.31 92 SER A N 1
ATOM 734 C CA . SER A 1 92 ? -6.804 7.753 22.496 1.00 88.31 92 SER A CA 1
ATOM 735 C C . SER A 1 92 ? -7.091 6.821 21.314 1.00 88.31 92 SER A C 1
ATOM 737 O O . SER A 1 92 ? -6.184 6.516 20.531 1.00 88.31 92 SER A O 1
ATOM 739 N N . SER A 1 93 ? -8.359 6.454 21.121 1.00 88.38 93 SER A N 1
ATOM 740 C CA . SER A 1 93 ? -8.827 5.584 20.028 1.00 88.38 93 SER A CA 1
ATOM 741 C C . SER A 1 93 ? -8.415 6.109 18.651 1.00 88.38 93 SER A C 1
ATOM 743 O O . SER A 1 93 ? -7.967 5.334 17.813 1.00 88.38 93 SER A O 1
ATOM 745 N N . SER A 1 94 ? -8.445 7.429 18.425 1.00 89.50 94 SER A N 1
ATOM 746 C CA . SER A 1 94 ? -7.992 8.037 17.161 1.00 89.50 94 SER A CA 1
ATOM 747 C C . SER A 1 94 ? -6.501 7.814 16.902 1.00 89.50 94 SER A C 1
ATOM 749 O O . SER A 1 94 ? -6.104 7.436 15.803 1.00 89.50 94 SER A O 1
ATOM 751 N N . LYS A 1 95 ? -5.653 8.015 17.921 1.00 90.75 95 LYS A N 1
ATOM 752 C CA . LYS A 1 95 ? -4.203 7.792 17.804 1.00 90.75 95 LYS A CA 1
ATOM 753 C C . LYS A 1 95 ? -3.895 6.309 17.620 1.00 90.75 95 LYS A C 1
ATOM 755 O O . LYS A 1 95 ? -2.989 5.977 16.864 1.00 90.75 95 LYS A O 1
ATOM 760 N N . PHE A 1 96 ? -4.649 5.439 18.286 1.00 91.56 96 PHE A N 1
ATOM 761 C CA . PHE A 1 96 ? -4.543 3.991 18.148 1.00 91.56 96 PHE A CA 1
ATOM 762 C C . PHE A 1 96 ? -4.930 3.514 16.743 1.00 91.56 96 PHE A C 1
ATOM 764 O O . PHE A 1 96 ? -4.161 2.794 16.106 1.00 91.56 96 PHE A O 1
ATOM 771 N N . TYR A 1 97 ? -6.066 3.990 16.227 1.00 93.06 97 TYR A N 1
ATOM 772 C CA . TYR A 1 97 ? -6.545 3.729 14.872 1.00 93.06 97 TYR A CA 1
ATOM 773 C C . TYR A 1 97 ? -5.517 4.146 13.816 1.00 93.06 97 TYR A C 1
ATOM 775 O O . TYR A 1 97 ? -5.062 3.309 13.032 1.00 93.06 97 TYR A O 1
ATOM 783 N N . LEU A 1 98 ? -5.090 5.415 13.859 1.00 93.38 98 LEU A N 1
ATOM 784 C CA . LEU A 1 98 ? -4.143 5.979 12.898 1.00 93.38 98 LEU A CA 1
ATOM 785 C C . LEU A 1 98 ? -2.768 5.313 12.980 1.00 93.38 98 LEU A C 1
ATOM 787 O O . LEU A 1 98 ? -2.175 5.029 11.944 1.00 93.38 98 LEU A O 1
ATOM 791 N N . ALA A 1 99 ? -2.255 5.025 14.182 1.00 94.00 99 ALA A N 1
ATOM 792 C CA . ALA A 1 99 ? -0.961 4.358 14.333 1.00 94.00 99 ALA A CA 1
ATOM 793 C C . ALA A 1 99 ? -0.966 2.980 13.667 1.00 94.00 99 ALA A C 1
ATOM 795 O O . ALA A 1 99 ? 0.012 2.605 13.020 1.00 94.00 99 ALA A O 1
ATOM 796 N N . ASN A 1 100 ? -2.075 2.251 13.790 1.00 94.31 100 ASN A N 1
ATOM 797 C CA . ASN A 1 100 ? -2.207 0.918 13.232 1.00 94.31 100 ASN A CA 1
ATOM 798 C C . ASN A 1 100 ? -2.249 0.947 11.692 1.00 94.31 100 ASN A C 1
ATOM 800 O O . ASN A 1 100 ? -1.391 0.329 11.056 1.00 94.31 100 ASN A O 1
ATOM 804 N N . ILE A 1 101 ? -3.145 1.746 11.094 1.00 95.12 101 ILE A N 1
ATOM 805 C CA . ILE A 1 101 ? -3.257 1.881 9.628 1.00 95.12 101 ILE A CA 1
ATOM 806 C C . ILE A 1 101 ? -1.969 2.433 9.021 1.00 95.12 101 ILE A C 1
ATOM 808 O O . ILE A 1 101 ? -1.413 1.829 8.103 1.00 95.12 101 ILE A O 1
ATOM 812 N N . LEU A 1 102 ? -1.435 3.532 9.562 1.00 95.62 102 LEU A N 1
ATOM 813 C CA . LEU A 1 102 ? -0.210 4.126 9.031 1.00 95.62 102 LEU A CA 1
ATOM 814 C C . LEU A 1 102 ? 0.970 3.156 9.147 1.00 95.62 102 LEU A C 1
ATOM 816 O O . LEU A 1 102 ? 1.810 3.112 8.251 1.00 95.62 102 LEU A O 1
ATOM 820 N N . SER A 1 103 ? 1.038 2.338 10.207 1.00 96.50 103 SER A N 1
ATOM 821 C CA . SER A 1 103 ? 2.092 1.322 10.320 1.00 96.50 103 SER A CA 1
ATOM 822 C C . SER A 1 103 ? 1.992 0.255 9.227 1.00 96.50 103 SER A C 1
ATOM 824 O O . SER A 1 103 ? 3.025 -0.240 8.775 1.00 96.50 103 SER A O 1
ATOM 826 N N . ALA A 1 104 ? 0.780 -0.091 8.781 1.00 96.50 104 ALA A N 1
ATOM 827 C CA . ALA A 1 104 ? 0.564 -1.018 7.675 1.00 96.50 104 ALA A CA 1
ATOM 828 C C . ALA A 1 104 ? 0.975 -0.399 6.335 1.00 96.50 104 ALA A C 1
ATOM 830 O O . ALA A 1 104 ? 1.696 -1.043 5.573 1.00 96.50 104 ALA A O 1
ATOM 831 N N . ILE A 1 105 ? 0.602 0.860 6.090 1.00 96.38 105 ILE A N 1
ATOM 832 C CA . ILE A 1 105 ? 0.961 1.592 4.868 1.00 96.38 105 ILE A CA 1
ATOM 833 C C . ILE A 1 105 ? 2.477 1.764 4.763 1.00 96.38 105 ILE A C 1
ATOM 835 O O . ILE A 1 105 ? 3.062 1.405 3.748 1.00 96.38 105 ILE A O 1
ATOM 839 N N . VAL A 1 106 ? 3.143 2.226 5.825 1.00 96.94 106 VAL A N 1
ATOM 840 C CA . VAL A 1 106 ? 4.600 2.440 5.805 1.00 96.94 106 VAL A CA 1
ATOM 841 C C . VAL A 1 106 ? 5.368 1.135 5.588 1.00 96.94 106 VAL A C 1
ATOM 843 O O . VAL A 1 106 ? 6.356 1.123 4.860 1.00 96.94 106 VAL A O 1
ATOM 846 N N . ASN A 1 107 ? 4.918 0.020 6.166 1.00 97.50 107 ASN A N 1
ATOM 847 C CA . ASN A 1 107 ? 5.530 -1.282 5.886 1.00 97.50 107 ASN A CA 1
ATOM 848 C C . ASN A 1 107 ? 5.223 -1.788 4.463 1.00 97.50 107 ASN A C 1
ATOM 850 O O . ASN A 1 107 ? 6.068 -2.461 3.884 1.00 97.50 107 ASN A O 1
ATOM 854 N N . GLY A 1 108 ? 4.072 -1.435 3.882 1.00 96.19 108 GLY A N 1
ATOM 855 C CA . GLY A 1 108 ? 3.765 -1.718 2.476 1.00 96.19 108 GLY A CA 1
ATOM 856 C C . GLY A 1 108 ? 4.665 -0.931 1.525 1.00 96.19 108 GLY A C 1
ATOM 857 O O . GLY A 1 108 ? 5.283 -1.512 0.645 1.00 96.19 108 GLY A O 1
ATOM 858 N N . LEU A 1 109 ? 4.854 0.369 1.771 1.00 95.56 109 LEU A N 1
ATOM 859 C CA . LEU A 1 109 ? 5.830 1.179 1.032 1.00 95.56 109 LEU A CA 1
ATOM 860 C C . LEU A 1 109 ? 7.253 0.628 1.185 1.00 95.56 109 LEU A C 1
ATOM 862 O O . LEU A 1 109 ? 8.032 0.627 0.238 1.00 95.56 109 LEU A O 1
ATOM 866 N N . TYR A 1 110 ? 7.594 0.118 2.369 1.00 96.50 110 TYR A N 1
ATOM 867 C CA . TYR A 1 110 ? 8.879 -0.534 2.590 1.00 96.50 110 TYR A CA 1
ATOM 868 C C . TYR A 1 110 ? 9.035 -1.834 1.781 1.00 96.50 110 TYR A C 1
ATOM 870 O O . TYR A 1 110 ? 10.132 -2.099 1.293 1.00 96.50 110 TYR A O 1
ATOM 878 N N . LEU A 1 111 ? 7.962 -2.611 1.576 1.00 97.12 111 LEU A N 1
ATOM 879 C CA . LEU A 1 111 ? 7.967 -3.756 0.658 1.00 97.12 111 LEU A CA 1
ATOM 880 C C . LEU A 1 111 ? 8.255 -3.308 -0.782 1.00 97.12 111 LEU A C 1
ATOM 882 O O . LEU A 1 111 ? 9.153 -3.867 -1.408 1.00 97.12 111 LEU A O 1
ATOM 886 N N . VAL A 1 112 ? 7.586 -2.252 -1.257 1.00 94.88 112 VAL A N 1
ATOM 887 C CA . VAL A 1 112 ? 7.822 -1.672 -2.594 1.00 94.88 112 VAL A CA 1
ATOM 888 C C . VAL A 1 112 ? 9.282 -1.240 -2.764 1.00 94.88 112 VAL A C 1
ATOM 890 O O . VAL A 1 112 ? 9.906 -1.535 -3.780 1.00 94.88 112 VAL A O 1
ATOM 893 N N . LEU A 1 113 ? 9.883 -0.606 -1.752 1.00 95.94 113 LEU A N 1
ATOM 894 C CA . LEU A 1 113 ? 11.304 -0.235 -1.794 1.00 95.94 113 LEU A CA 1
ATOM 895 C C . LEU A 1 113 ? 12.230 -1.454 -1.908 1.00 95.94 113 LEU A C 1
ATOM 897 O O . LEU A 1 113 ? 13.205 -1.418 -2.660 1.00 95.94 113 LEU A O 1
ATOM 901 N N . ILE A 1 114 ? 11.932 -2.542 -1.190 1.00 97.44 114 ILE A N 1
ATOM 902 C CA . ILE A 1 114 ? 12.687 -3.796 -1.317 1.00 97.44 114 ILE A CA 1
ATOM 903 C C . ILE A 1 114 ? 12.521 -4.371 -2.727 1.00 97.44 114 ILE A C 1
ATOM 905 O O . ILE A 1 114 ? 13.509 -4.793 -3.317 1.00 97.44 114 ILE A O 1
ATOM 909 N N . GLN A 1 115 ? 11.312 -4.350 -3.291 1.00 96.88 115 GLN A N 1
ATOM 910 C CA . GLN A 1 115 ? 11.041 -4.825 -4.652 1.00 96.88 115 GLN A CA 1
ATOM 911 C C . GLN A 1 115 ? 11.778 -4.020 -5.719 1.00 96.88 115 GLN A C 1
ATOM 913 O O . GLN A 1 115 ? 12.347 -4.620 -6.626 1.00 96.88 115 GLN A O 1
ATOM 918 N N . ILE A 1 116 ? 11.853 -2.693 -5.582 1.00 94.81 116 ILE A N 1
ATOM 919 C CA . ILE A 1 116 ? 12.682 -1.847 -6.453 1.00 94.81 116 ILE A CA 1
ATOM 920 C C . ILE A 1 116 ? 14.149 -2.281 -6.355 1.00 94.81 116 ILE A C 1
ATOM 922 O O . ILE A 1 116 ? 14.796 -2.498 -7.378 1.00 94.81 116 ILE A O 1
ATOM 926 N N . GLY A 1 117 ? 14.664 -2.479 -5.136 1.00 96.50 117 GLY A N 1
ATOM 927 C CA . GLY A 1 117 ? 16.023 -2.984 -4.920 1.00 96.50 117 GLY A CA 1
ATOM 928 C C . GLY A 1 117 ? 16.262 -4.358 -5.559 1.00 96.50 117 GLY A C 1
ATOM 929 O O . GLY A 1 117 ? 17.270 -4.554 -6.236 1.00 96.50 117 GLY A O 1
ATOM 930 N N . MET A 1 118 ? 15.319 -5.294 -5.411 1.00 96.44 118 MET A N 1
ATOM 931 C CA . MET A 1 118 ? 15.365 -6.607 -6.067 1.00 96.44 118 MET A CA 1
ATOM 932 C C . MET A 1 118 ? 15.353 -6.471 -7.592 1.00 96.44 118 MET A C 1
ATOM 934 O O . MET A 1 118 ? 16.132 -7.142 -8.266 1.00 96.44 118 MET A O 1
ATOM 938 N N . GLY A 1 119 ? 14.523 -5.582 -8.138 1.00 94.94 119 GLY A N 1
ATOM 939 C CA . GLY A 1 119 ? 14.476 -5.273 -9.564 1.00 94.94 119 GLY A CA 1
ATOM 940 C C . GLY A 1 119 ? 15.829 -4.796 -10.085 1.00 94.94 119 GLY A C 1
ATOM 941 O O . GLY A 1 119 ? 16.350 -5.358 -11.041 1.00 94.94 119 GLY A O 1
ATOM 942 N N . VAL A 1 120 ? 16.461 -3.835 -9.405 1.00 94.38 120 VAL A N 1
ATOM 943 C CA . VAL A 1 120 ? 17.802 -3.352 -9.778 1.00 94.38 120 VAL A CA 1
ATOM 944 C C . VAL A 1 120 ? 18.814 -4.498 -9.790 1.00 94.38 120 VAL A C 1
ATOM 946 O O . VAL A 1 120 ? 19.506 -4.687 -10.787 1.00 94.38 120 VAL A O 1
ATOM 949 N N . VAL A 1 121 ? 18.879 -5.297 -8.719 1.00 94.81 121 VAL A N 1
ATOM 950 C CA . VAL A 1 121 ? 19.845 -6.405 -8.605 1.00 94.81 121 VAL A CA 1
ATOM 951 C C . VAL A 1 121 ? 19.621 -7.466 -9.685 1.00 94.81 121 VAL A C 1
ATOM 953 O O . VAL A 1 121 ? 20.580 -7.928 -10.299 1.00 94.81 121 VAL A O 1
ATOM 956 N N . THR A 1 122 ? 18.368 -7.834 -9.946 1.00 93.69 122 THR A N 1
ATOM 957 C CA . THR A 1 122 ? 18.017 -8.861 -10.942 1.00 93.69 122 THR A CA 1
ATOM 958 C C . THR A 1 122 ? 18.119 -8.376 -12.386 1.00 93.69 122 THR A C 1
ATOM 960 O O . THR A 1 122 ? 18.196 -9.201 -13.294 1.00 93.69 122 THR A O 1
ATOM 963 N N . PHE A 1 123 ? 18.197 -7.062 -12.611 1.00 91.69 123 PHE A N 1
ATOM 964 C CA . PHE A 1 123 ? 18.486 -6.479 -13.920 1.00 91.69 123 PHE A CA 1
ATOM 965 C C . PHE A 1 123 ? 19.982 -6.464 -14.264 1.00 91.69 123 PHE A C 1
ATOM 967 O O . PHE A 1 123 ? 20.333 -6.520 -15.440 1.00 91.69 123 PHE A O 1
ATOM 974 N N . LEU A 1 124 ? 20.884 -6.422 -13.273 1.00 90.69 124 LEU A N 1
ATOM 975 C CA . LEU A 1 124 ? 22.334 -6.319 -13.516 1.00 90.69 124 LEU A CA 1
ATOM 976 C C . LEU A 1 124 ? 22.893 -7.374 -14.493 1.00 90.69 124 LEU A C 1
ATOM 978 O O . LEU A 1 124 ? 23.674 -6.990 -15.365 1.00 90.69 124 LEU A O 1
ATOM 982 N N . PRO A 1 125 ? 22.507 -8.667 -14.431 1.00 86.25 125 PRO A N 1
ATOM 983 C CA . PRO A 1 125 ? 22.989 -9.666 -15.387 1.00 86.25 125 PRO A CA 1
ATOM 984 C C . PRO A 1 125 ? 22.594 -9.366 -16.840 1.00 86.25 125 PRO A C 1
ATOM 986 O O . PRO A 1 125 ? 23.340 -9.710 -17.756 1.00 86.25 125 PRO A O 1
ATOM 989 N N . ALA A 1 126 ? 21.464 -8.686 -17.067 1.00 87.44 126 ALA A N 1
ATOM 990 C CA . ALA A 1 126 ? 21.003 -8.324 -18.406 1.00 87.44 126 ALA A CA 1
ATOM 991 C C . ALA A 1 126 ? 21.988 -7.389 -19.122 1.00 87.44 126 ALA A C 1
ATOM 993 O O . ALA A 1 126 ? 22.130 -7.460 -20.341 1.00 87.44 126 ALA A O 1
ATOM 994 N N . LEU A 1 127 ? 22.727 -6.567 -18.367 1.00 87.50 127 LEU A N 1
ATOM 995 C CA . LEU A 1 127 ? 23.731 -5.637 -18.893 1.00 87.50 127 LEU A CA 1
ATOM 996 C C . LEU A 1 127 ? 24.946 -6.339 -19.520 1.00 87.50 127 LEU A C 1
ATOM 998 O O . LEU A 1 127 ? 25.744 -5.688 -20.188 1.00 87.50 127 LEU A O 1
ATOM 1002 N N . ILE A 1 128 ? 25.104 -7.652 -19.328 1.00 86.56 128 ILE A N 1
ATOM 1003 C CA . ILE A 1 128 ? 26.138 -8.440 -20.013 1.00 86.56 128 ILE A CA 1
ATOM 1004 C C . ILE A 1 128 ? 25.770 -8.630 -21.495 1.00 86.56 128 ILE A C 1
ATOM 1006 O O . ILE A 1 128 ? 26.657 -8.710 -22.346 1.00 86.56 128 ILE A O 1
ATOM 1010 N N . SER A 1 129 ? 24.474 -8.656 -21.827 1.00 85.56 129 SER A N 1
ATOM 1011 C CA . SER A 1 129 ? 24.003 -8.834 -23.202 1.00 85.56 129 SER A CA 1
ATOM 1012 C C . SER A 1 129 ? 24.342 -7.626 -24.083 1.00 85.56 129 SER A C 1
ATOM 1014 O O . SER A 1 129 ? 24.128 -6.472 -23.703 1.00 85.56 129 SER A O 1
ATOM 1016 N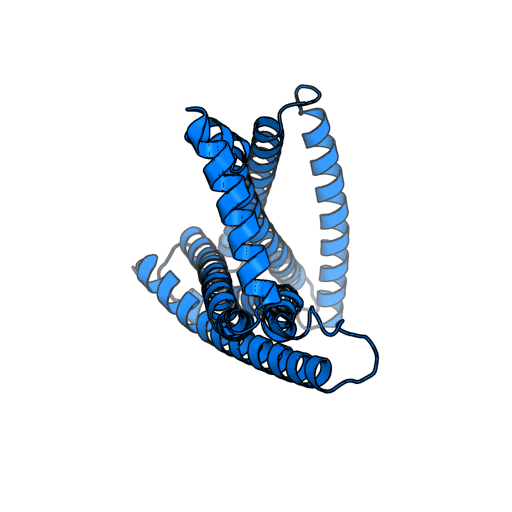 N . ASN A 1 130 ? 24.856 -7.886 -25.290 1.00 84.38 130 ASN A N 1
ATOM 1017 C CA . ASN A 1 130 ? 25.106 -6.845 -26.292 1.00 84.38 130 ASN A CA 1
ATOM 1018 C C . ASN A 1 130 ? 23.805 -6.167 -26.733 1.00 84.38 130 ASN A C 1
ATOM 1020 O O . ASN A 1 130 ? 23.780 -4.946 -26.867 1.00 84.38 130 ASN A O 1
ATOM 1024 N N . ASP A 1 131 ? 22.726 -6.934 -26.881 1.00 83.56 131 ASP A N 1
ATOM 1025 C CA . ASP A 1 131 ? 21.424 -6.433 -27.332 1.00 83.56 131 ASP A CA 1
ATOM 1026 C C . ASP A 1 131 ? 20.824 -5.464 -26.303 1.00 83.56 131 ASP A C 1
ATOM 1028 O O . ASP A 1 131 ? 20.370 -4.372 -26.628 1.00 83.56 131 ASP A O 1
ATOM 1032 N N . VAL A 1 132 ? 20.911 -5.802 -25.014 1.00 84.19 132 VAL A N 1
ATOM 1033 C CA . VAL A 1 132 ? 20.425 -4.923 -23.939 1.00 84.19 132 VAL A CA 1
ATOM 1034 C C . VAL A 1 132 ? 21.257 -3.641 -23.864 1.00 84.19 132 VAL A C 1
ATOM 1036 O O . VAL A 1 132 ? 20.705 -2.550 -23.733 1.00 84.19 132 VAL A O 1
ATOM 1039 N N . ARG A 1 133 ? 22.588 -3.740 -23.979 1.00 85.56 133 ARG A N 1
ATOM 1040 C CA . ARG A 1 133 ? 23.473 -2.564 -23.948 1.00 85.56 133 ARG A CA 1
ATOM 1041 C C . ARG A 1 133 ? 23.267 -1.635 -25.140 1.00 85.56 133 ARG A C 1
ATOM 1043 O O . ARG A 1 133 ? 23.284 -0.420 -24.954 1.00 85.56 133 ARG A O 1
ATOM 1050 N N . THR A 1 134 ? 23.082 -2.190 -26.334 1.00 85.12 134 THR A N 1
ATOM 1051 C CA . THR A 1 134 ? 22.811 -1.411 -27.552 1.00 85.12 134 THR A CA 1
ATOM 1052 C C . THR A 1 134 ? 21.464 -0.707 -27.452 1.00 85.12 134 THR A C 1
ATOM 1054 O O . THR A 1 134 ? 21.433 0.508 -27.615 1.00 85.12 134 THR A O 1
ATOM 1057 N N . ASN A 1 135 ? 20.407 -1.397 -27.014 1.00 83.38 135 ASN A N 1
ATOM 1058 C CA . ASN A 1 135 ? 19.102 -0.780 -26.749 1.00 83.38 135 ASN A CA 1
ATOM 1059 C C . ASN A 1 135 ? 19.190 0.375 -25.733 1.00 83.38 135 ASN A C 1
ATOM 1061 O O . ASN A 1 135 ? 18.650 1.456 -25.963 1.00 83.38 135 ASN A O 1
ATOM 1065 N N . ILE A 1 136 ? 19.913 0.193 -24.619 1.00 84.69 136 ILE A N 1
ATOM 1066 C CA . ILE A 1 136 ? 20.130 1.267 -23.630 1.00 84.69 136 ILE A CA 1
ATOM 1067 C C . ILE A 1 136 ? 20.886 2.448 -24.256 1.00 84.69 136 ILE A C 1
ATOM 1069 O O . ILE A 1 136 ? 20.561 3.606 -23.991 1.00 84.69 136 ILE A O 1
ATOM 1073 N N . TRP A 1 137 ? 21.901 2.179 -25.079 1.00 83.50 137 TRP A N 1
ATOM 1074 C CA . TRP A 1 137 ? 22.666 3.221 -25.760 1.00 83.50 137 TRP A CA 1
ATOM 1075 C C . TRP A 1 137 ? 21.819 3.994 -26.777 1.00 83.50 137 TRP A C 1
ATOM 1077 O O . TRP A 1 137 ? 21.905 5.220 -26.818 1.00 83.50 137 TRP A O 1
ATOM 1087 N N . GLU A 1 138 ? 20.967 3.314 -27.543 1.00 83.81 138 GLU A N 1
ATOM 1088 C CA . GLU A 1 138 ? 20.038 3.936 -28.490 1.00 83.81 138 GLU A CA 1
ATOM 1089 C C . GLU A 1 138 ? 19.017 4.828 -27.780 1.00 83.81 138 GLU A C 1
ATOM 1091 O O . GLU A 1 138 ? 18.819 5.972 -28.191 1.00 83.81 138 GLU A O 1
ATOM 1096 N N . ILE A 1 139 ? 18.447 4.362 -26.662 1.00 81.69 139 ILE A N 1
ATOM 1097 C CA . ILE A 1 139 ? 17.561 5.166 -25.807 1.00 81.69 139 ILE A CA 1
ATOM 1098 C C . ILE A 1 139 ? 18.302 6.406 -25.296 1.00 81.69 139 ILE A C 1
ATOM 1100 O O . ILE A 1 139 ? 17.815 7.528 -25.438 1.00 81.69 139 ILE A O 1
ATOM 1104 N N . ASN A 1 140 ? 19.512 6.233 -24.758 1.00 81.31 140 ASN A N 1
ATOM 1105 C CA . ASN A 1 140 ? 20.325 7.348 -24.272 1.00 81.31 140 ASN A CA 1
ATOM 1106 C C . ASN A 1 140 ? 20.681 8.338 -25.390 1.00 81.31 140 ASN A C 1
ATOM 1108 O O . ASN A 1 140 ? 20.724 9.545 -25.155 1.00 81.31 140 ASN A O 1
ATOM 1112 N N . GLN A 1 141 ? 20.920 7.854 -26.610 1.00 81.88 141 GLN A N 1
ATOM 1113 C CA . GLN A 1 141 ? 21.203 8.702 -27.761 1.00 81.88 141 GLN A CA 1
ATOM 1114 C C . GLN A 1 141 ? 19.954 9.448 -28.249 1.00 81.88 141 GLN A C 1
ATOM 1116 O O . GLN A 1 141 ? 20.048 10.617 -28.618 1.00 81.88 141 GLN A O 1
ATOM 1121 N N . ALA A 1 142 ? 18.784 8.809 -28.238 1.00 76.50 142 ALA A N 1
ATOM 1122 C CA . ALA A 1 142 ? 17.518 9.463 -28.553 1.00 76.50 142 ALA A CA 1
ATOM 1123 C C . ALA A 1 142 ? 17.222 10.593 -27.552 1.00 76.50 142 ALA A C 1
ATOM 1125 O O . ALA A 1 142 ? 16.889 11.712 -27.952 1.00 76.50 142 ALA A O 1
ATOM 1126 N N . ILE A 1 143 ? 17.449 10.338 -26.260 1.00 70.25 143 ILE A N 1
ATOM 1127 C CA . ILE A 1 143 ? 17.308 11.338 -25.197 1.00 70.25 143 ILE A CA 1
ATOM 1128 C C . ILE A 1 143 ? 18.327 12.473 -25.378 1.00 70.25 143 ILE A C 1
ATOM 1130 O O . ILE A 1 143 ? 17.950 13.643 -25.333 1.00 70.25 143 ILE A O 1
ATOM 1134 N N . SER A 1 144 ? 19.602 12.177 -25.647 1.00 69.38 144 SER A N 1
ATOM 1135 C CA . SER A 1 144 ? 20.638 13.213 -25.793 1.00 69.38 144 SER A CA 1
ATOM 1136 C C . SER A 1 144 ? 20.474 14.066 -27.054 1.00 69.38 144 SER A C 1
ATOM 1138 O O . SER A 1 144 ? 20.638 15.284 -27.000 1.00 69.38 144 SER A O 1
ATOM 1140 N N . LYS A 1 145 ? 20.054 13.472 -28.178 1.00 67.50 145 LYS A N 1
ATOM 1141 C CA . LYS A 1 145 ? 19.691 14.215 -29.398 1.00 67.50 145 LYS A CA 1
ATOM 1142 C C . LYS A 1 145 ? 18.498 15.140 -29.160 1.00 67.50 145 LYS A C 1
ATOM 1144 O O . LYS A 1 145 ? 18.474 16.248 -29.687 1.00 67.50 145 LYS A O 1
ATOM 1149 N N . SER A 1 146 ? 17.544 14.733 -28.321 1.00 59.78 146 SER A N 1
ATOM 1150 C CA . SER A 1 146 ? 16.432 15.600 -27.914 1.00 59.78 146 SER A CA 1
ATOM 1151 C C . SER A 1 146 ? 16.862 16.753 -26.989 1.00 59.78 146 SER A C 1
ATOM 1153 O O . SER A 1 146 ? 16.163 17.765 -26.922 1.00 59.78 146 SER A O 1
ATOM 1155 N N . SER A 1 147 ? 18.019 16.631 -26.320 1.00 54.25 147 SER A N 1
ATOM 1156 C CA . SER A 1 147 ? 18.520 17.584 -25.323 1.00 54.25 147 SER A CA 1
ATOM 1157 C C . SER A 1 147 ? 19.314 18.758 -25.912 1.00 54.25 147 SER A C 1
ATOM 1159 O O . SER A 1 147 ? 19.430 19.790 -25.252 1.00 54.25 147 SER A O 1
ATOM 1161 N N . GLN A 1 148 ? 19.849 18.645 -27.135 1.00 56.84 148 GLN A N 1
ATOM 1162 C CA . GLN A 1 148 ? 20.606 19.732 -27.782 1.00 56.84 148 GLN A CA 1
ATOM 1163 C C . GLN A 1 148 ? 19.726 20.899 -28.270 1.00 56.84 148 GLN A C 1
ATOM 1165 O O . GLN A 1 148 ? 20.247 21.962 -28.590 1.00 56.84 148 GLN A O 1
ATOM 1170 N N . ALA A 1 149 ? 18.400 20.744 -28.281 1.00 57.44 149 ALA A N 1
ATOM 1171 C CA . ALA A 1 149 ? 17.459 21.750 -28.779 1.00 57.44 149 ALA A CA 1
ATOM 1172 C C . ALA A 1 149 ? 17.046 22.830 -27.746 1.00 57.44 149 ALA A C 1
ATOM 1174 O O . ALA A 1 149 ? 16.093 23.557 -27.990 1.00 57.44 149 ALA A O 1
ATOM 1175 N N . GLY A 1 150 ? 17.693 22.931 -26.574 1.00 58.78 150 GLY A N 1
ATOM 1176 C CA . GLY A 1 150 ? 17.254 23.830 -25.480 1.00 58.78 150 GLY A CA 1
ATOM 1177 C C . GLY A 1 150 ? 15.977 23.370 -24.751 1.00 58.78 150 GLY A C 1
ATOM 1178 O O . GLY A 1 150 ? 15.575 23.955 -23.753 1.00 58.78 150 GLY A O 1
ATOM 1179 N N . ASP A 1 151 ? 15.406 22.261 -25.215 1.00 69.06 151 ASP A N 1
ATOM 1180 C CA . ASP A 1 151 ? 14.069 21.743 -24.922 1.00 69.06 151 ASP A CA 1
ATOM 1181 C C . ASP A 1 151 ? 14.087 20.601 -23.885 1.00 69.06 151 ASP A C 1
ATOM 1183 O O . ASP A 1 151 ? 13.072 19.960 -23.629 1.00 69.06 151 ASP A O 1
ATOM 1187 N N . PHE A 1 152 ? 15.257 20.283 -23.310 1.00 67.75 152 PHE A N 1
ATOM 1188 C CA . PHE A 1 152 ? 15.436 19.119 -22.432 1.00 67.75 152 PHE A CA 1
ATOM 1189 C C . PHE A 1 152 ? 14.545 19.187 -21.195 1.00 67.75 152 PHE A C 1
ATOM 1191 O O . PHE A 1 152 ? 13.826 18.238 -20.926 1.00 67.75 152 PHE A O 1
ATOM 1198 N N . TRP A 1 153 ? 14.580 20.302 -20.458 1.00 67.06 153 TRP A N 1
ATOM 1199 C CA . TRP A 1 153 ? 13.799 20.473 -19.229 1.00 67.06 153 TRP A CA 1
ATOM 1200 C C . TRP A 1 153 ? 12.296 20.526 -19.496 1.00 67.06 153 TRP A C 1
ATOM 1202 O O . TRP A 1 153 ? 11.524 20.015 -18.689 1.00 67.06 153 TRP A O 1
ATOM 1212 N N . GLN A 1 154 ? 11.894 21.083 -20.639 1.00 67.44 154 GLN A N 1
ATOM 1213 C CA . GLN A 1 154 ? 10.501 21.117 -21.072 1.00 67.44 154 GLN A CA 1
ATOM 1214 C C . GLN A 1 154 ? 10.018 19.712 -21.452 1.00 67.44 154 GLN A C 1
ATOM 1216 O O . GLN A 1 154 ? 9.049 19.233 -20.880 1.00 67.44 154 GLN A O 1
ATOM 1221 N N . LYS A 1 155 ? 10.779 18.969 -22.263 1.00 67.00 155 LYS A N 1
ATOM 1222 C CA . LYS A 1 155 ? 10.484 17.564 -22.587 1.00 67.00 155 LYS A CA 1
ATOM 1223 C C . LYS A 1 155 ? 10.552 16.634 -21.384 1.00 67.00 155 LYS A C 1
ATOM 1225 O O . LYS A 1 155 ? 9.777 15.688 -21.327 1.00 67.00 155 LYS A O 1
ATOM 1230 N N . LEU A 1 156 ? 11.449 16.871 -20.427 1.00 64.69 156 LEU A N 1
ATOM 1231 C CA . LEU A 1 156 ? 11.492 16.125 -19.165 1.00 64.69 156 LEU A CA 1
ATOM 1232 C C . LEU A 1 156 ? 10.253 16.408 -18.321 1.00 64.69 156 LEU A C 1
ATOM 1234 O O . LEU A 1 156 ? 9.682 15.469 -17.784 1.00 64.69 156 LEU A O 1
ATOM 1238 N N . SER A 1 157 ? 9.823 17.667 -18.237 1.00 66.75 157 SER A N 1
ATOM 1239 C CA . SER A 1 157 ? 8.579 18.049 -17.563 1.00 66.75 157 SER A CA 1
ATOM 1240 C C . SER A 1 157 ? 7.347 17.446 -18.247 1.00 66.75 157 SER A C 1
ATOM 1242 O O . SER A 1 157 ? 6.446 16.975 -17.560 1.00 66.75 157 SER A O 1
ATOM 1244 N N . ASP A 1 158 ? 7.321 17.415 -19.581 1.00 68.69 158 ASP A N 1
ATOM 1245 C CA . ASP A 1 158 ? 6.223 16.840 -20.368 1.00 68.69 158 ASP A CA 1
ATOM 1246 C C . ASP A 1 158 ? 6.218 15.301 -20.317 1.00 68.69 158 ASP A C 1
ATOM 1248 O O . ASP A 1 158 ? 5.160 14.678 -20.290 1.00 68.69 158 ASP A O 1
ATOM 1252 N N . SER A 1 159 ? 7.397 14.669 -20.268 1.00 67.44 159 SER A N 1
ATOM 1253 C CA . SER A 1 159 ? 7.542 13.204 -20.182 1.00 67.44 159 SER A CA 1
ATOM 1254 C C . SER A 1 159 ? 7.357 12.672 -18.760 1.00 67.44 159 SER A C 1
ATOM 1256 O O . SER A 1 159 ? 6.962 11.523 -18.574 1.00 67.44 159 SER A O 1
ATOM 1258 N N . PHE A 1 160 ? 7.654 13.492 -17.752 1.00 66.75 160 PHE A N 1
ATOM 1259 C CA . PHE A 1 160 ? 7.483 13.185 -16.336 1.00 66.75 160 PHE A CA 1
ATOM 1260 C C . PHE A 1 160 ? 6.640 14.286 -15.690 1.00 66.75 160 PHE A C 1
ATOM 1262 O O . PHE A 1 160 ? 7.193 15.144 -14.996 1.00 66.75 160 PHE A O 1
ATOM 1269 N N . PRO A 1 161 ? 5.309 14.282 -15.893 1.00 76.19 161 PRO A N 1
ATOM 1270 C CA . PRO A 1 161 ? 4.421 15.271 -15.298 1.00 76.19 161 PRO A CA 1
ATOM 1271 C C . PRO A 1 161 ? 4.403 15.091 -13.775 1.00 76.19 161 PRO A C 1
ATOM 1273 O O . PRO A 1 161 ? 3.581 14.365 -13.216 1.00 76.19 161 PRO A O 1
ATOM 1276 N N . ILE A 1 162 ? 5.333 15.758 -13.080 1.00 79.94 162 ILE A N 1
ATOM 1277 C CA . ILE A 1 162 ? 5.570 15.614 -11.632 1.00 79.94 162 ILE A CA 1
ATOM 1278 C C . ILE A 1 162 ? 4.269 15.810 -10.844 1.00 79.94 162 ILE A C 1
ATOM 1280 O O . ILE A 1 162 ? 4.019 15.094 -9.876 1.00 79.94 162 ILE A O 1
ATOM 1284 N N . GLY A 1 163 ? 3.424 16.750 -11.281 1.00 81.88 163 GLY A N 1
ATOM 1285 C CA . GLY A 1 163 ? 2.116 16.999 -10.679 1.00 81.88 163 GLY A CA 1
ATOM 1286 C C . GLY A 1 163 ? 1.182 15.790 -10.758 1.00 81.88 163 GLY A C 1
ATOM 1287 O O . GLY A 1 163 ? 0.590 15.414 -9.749 1.00 81.88 163 GLY A O 1
ATOM 1288 N N . GLU A 1 164 ? 1.093 15.133 -11.915 1.00 83.12 164 GLU A N 1
ATOM 1289 C CA . GLU A 1 164 ? 0.278 13.925 -12.088 1.00 83.12 164 GLU A CA 1
ATOM 1290 C C . GLU A 1 164 ? 0.864 12.738 -11.324 1.00 83.12 164 GLU A C 1
ATOM 1292 O O . GLU A 1 164 ? 0.121 12.017 -10.667 1.00 83.12 164 GLU A O 1
ATOM 1297 N N . MET A 1 165 ? 2.192 12.575 -11.315 1.00 85.38 165 MET A N 1
ATOM 1298 C CA . MET A 1 165 ? 2.858 11.516 -10.547 1.00 85.38 165 MET A CA 1
ATOM 1299 C C . MET A 1 165 ? 2.620 11.668 -9.040 1.00 85.38 165 MET A C 1
ATOM 1301 O O . MET A 1 165 ? 2.322 10.690 -8.353 1.00 85.38 165 MET A O 1
ATOM 1305 N N . LEU A 1 166 ? 2.719 12.894 -8.516 1.00 88.56 166 LEU A N 1
ATOM 1306 C CA . LEU A 1 166 ? 2.438 13.181 -7.111 1.00 88.56 166 LEU A CA 1
ATOM 1307 C C . LEU A 1 166 ? 0.956 12.959 -6.788 1.00 88.56 166 LEU A C 1
ATOM 1309 O O . LEU A 1 166 ? 0.632 12.403 -5.739 1.00 88.56 166 LEU A O 1
ATOM 1313 N N . SER A 1 167 ? 0.064 13.351 -7.701 1.00 88.31 167 SER A N 1
ATOM 1314 C CA . SER A 1 167 ? -1.375 13.143 -7.549 1.00 88.31 167 SER A CA 1
ATOM 1315 C C . SER A 1 167 ? -1.746 11.656 -7.593 1.00 88.31 167 SER A C 1
ATOM 1317 O O . SER A 1 167 ? -2.541 11.199 -6.776 1.00 88.31 167 SER A O 1
ATOM 1319 N N . ALA A 1 168 ? -1.111 10.867 -8.460 1.00 87.94 168 ALA A N 1
ATOM 1320 C CA . ALA A 1 168 ? -1.270 9.417 -8.515 1.00 87.94 168 ALA A CA 1
ATOM 1321 C C . ALA A 1 168 ? -0.714 8.728 -7.257 1.00 87.94 168 ALA A C 1
ATOM 1323 O O . ALA A 1 168 ? -1.332 7.800 -6.735 1.00 87.94 168 ALA A O 1
ATOM 1324 N N . LEU A 1 169 ? 0.417 9.202 -6.719 1.00 89.69 169 LEU A N 1
ATOM 1325 C CA . LEU A 1 169 ? 0.951 8.710 -5.448 1.00 89.69 169 LEU A CA 1
ATOM 1326 C C . LEU A 1 169 ? -0.010 9.004 -4.288 1.00 89.69 169 LEU A C 1
ATOM 1328 O O . LEU A 1 169 ? -0.237 8.138 -3.443 1.00 89.69 169 LEU A O 1
ATOM 1332 N N . LEU A 1 170 ? -0.599 10.202 -4.251 1.00 93.62 170 LEU A N 1
ATOM 1333 C CA . LEU A 1 170 ? -1.628 10.540 -3.271 1.00 93.62 170 LEU A CA 1
ATOM 1334 C C . LEU A 1 170 ? -2.856 9.631 -3.423 1.00 93.62 170 LEU A C 1
ATOM 1336 O O . LEU A 1 170 ? -3.320 9.093 -2.420 1.00 93.62 170 LEU A O 1
ATOM 1340 N N . ALA A 1 171 ? -3.317 9.391 -4.654 1.00 90.81 171 ALA A N 1
ATOM 1341 C CA . ALA A 1 171 ? -4.425 8.480 -4.946 1.00 90.81 171 ALA A CA 1
ATOM 1342 C C . ALA A 1 171 ? -4.149 7.069 -4.422 1.00 90.81 171 ALA A C 1
ATOM 1344 O O . ALA A 1 171 ? -5.000 6.459 -3.782 1.00 90.81 171 ALA A O 1
ATOM 1345 N N . PHE A 1 172 ? -2.932 6.567 -4.635 1.00 90.38 172 PHE A N 1
ATOM 1346 C CA . PHE A 1 172 ? -2.502 5.271 -4.123 1.00 90.38 172 PHE A CA 1
ATOM 1347 C C . PHE A 1 172 ? -2.529 5.211 -2.587 1.00 90.38 172 PHE A C 1
ATOM 1349 O O . PHE A 1 172 ? -2.998 4.226 -2.013 1.00 90.38 172 PHE A O 1
ATOM 1356 N N . LEU A 1 173 ? -2.059 6.260 -1.904 1.00 94.31 173 LEU A N 1
ATOM 1357 C CA . LEU A 1 173 ? -2.070 6.322 -0.439 1.00 94.31 173 LEU A CA 1
ATOM 1358 C C . LEU A 1 173 ?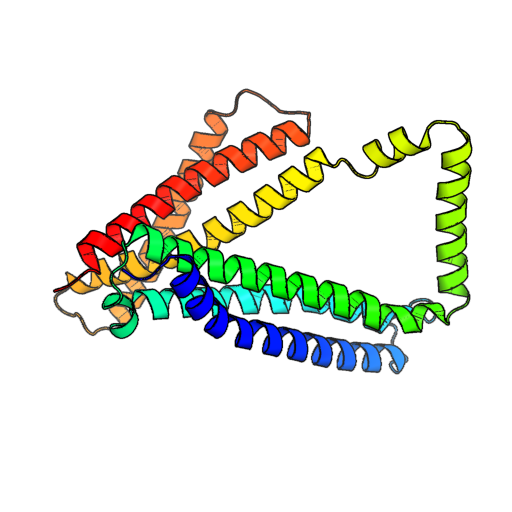 -3.491 6.397 0.128 1.00 94.31 173 LEU A C 1
ATOM 1360 O O . LEU A 1 173 ? -3.790 5.687 1.088 1.00 94.31 173 LEU A O 1
ATOM 1364 N N . LEU A 1 174 ? -4.356 7.218 -0.469 1.00 94.94 174 LEU A N 1
ATOM 1365 C CA . LEU A 1 174 ? -5.770 7.303 -0.104 1.00 94.94 174 LEU A CA 1
ATOM 1366 C C . LEU A 1 174 ? -6.467 5.963 -0.347 1.00 94.94 174 LEU A C 1
ATOM 1368 O O . LEU A 1 174 ? -7.129 5.440 0.539 1.00 94.94 174 LEU A O 1
ATOM 1372 N N . PHE A 1 175 ? -6.205 5.311 -1.479 1.00 91.56 175 PHE A N 1
ATOM 1373 C CA . PHE A 1 175 ? -6.773 3.998 -1.764 1.00 91.56 175 PHE A CA 1
ATOM 1374 C C . PHE A 1 175 ? -6.337 2.950 -0.734 1.00 91.56 175 PHE A C 1
ATOM 1376 O O . PHE A 1 175 ? -7.145 2.140 -0.280 1.00 91.56 175 PHE A O 1
ATOM 1383 N N . ALA A 1 176 ? -5.073 2.983 -0.302 1.00 93.25 176 ALA A N 1
ATOM 1384 C CA . ALA A 1 176 ? -4.609 2.116 0.772 1.00 93.25 176 ALA A CA 1
ATOM 1385 C C . ALA A 1 176 ? -5.362 2.392 2.086 1.00 93.25 176 ALA A C 1
ATOM 1387 O O . ALA A 1 176 ? -5.812 1.446 2.736 1.00 93.25 176 ALA A O 1
ATOM 1388 N N . ILE A 1 177 ? -5.534 3.665 2.471 1.00 95.19 177 ILE A N 1
ATOM 1389 C CA . ILE A 1 177 ? -6.322 4.058 3.654 1.00 95.19 177 ILE A CA 1
ATOM 1390 C C . ILE A 1 177 ? -7.761 3.554 3.532 1.00 95.19 177 ILE A C 1
ATOM 1392 O O . ILE A 1 177 ? -8.272 2.973 4.495 1.00 95.19 177 ILE A O 1
ATOM 1396 N N . LEU A 1 178 ? -8.377 3.707 2.362 1.00 93.44 178 LEU A N 1
ATOM 1397 C CA . LEU A 1 178 ? -9.730 3.258 2.070 1.00 93.44 178 LEU A CA 1
ATOM 1398 C C . LEU A 1 178 ? -9.868 1.754 2.299 1.00 93.44 178 LEU A C 1
ATOM 1400 O O . LEU A 1 178 ? -10.719 1.326 3.076 1.00 93.44 178 LEU A O 1
ATOM 1404 N N . VAL A 1 179 ? -8.986 0.945 1.703 1.00 92.75 179 VAL A N 1
ATOM 1405 C CA . VAL A 1 179 ? -9.005 -0.521 1.849 1.00 92.75 179 VAL A CA 1
ATOM 1406 C C . VAL A 1 179 ? -8.922 -0.936 3.321 1.00 92.75 179 VAL A C 1
ATOM 1408 O O . VAL A 1 179 ? -9.742 -1.735 3.779 1.00 92.75 179 VAL A O 1
ATOM 1411 N N . TYR A 1 180 ? -7.986 -0.375 4.095 1.00 95.50 180 TYR A N 1
ATOM 1412 C CA . TYR A 1 180 ? -7.889 -0.691 5.526 1.00 95.50 180 TYR A CA 1
ATOM 1413 C C . TYR A 1 180 ? -9.110 -0.205 6.315 1.00 95.50 180 TYR A C 1
ATOM 1415 O O . TYR A 1 180 ? -9.573 -0.909 7.216 1.00 95.50 180 TYR A O 1
ATOM 1423 N N . SER A 1 181 ? -9.648 0.968 5.974 1.00 94.06 181 SER A N 1
ATOM 1424 C CA . SER A 1 181 ? -10.821 1.538 6.637 1.00 94.06 181 SER A CA 1
ATOM 1425 C C . SER A 1 181 ? -12.054 0.665 6.419 1.00 94.06 181 SER A C 1
ATOM 1427 O O . SER A 1 181 ? -12.740 0.365 7.391 1.00 94.06 181 SER A O 1
ATOM 1429 N N . ILE A 1 182 ? -12.281 0.174 5.195 1.00 91.88 182 ILE A N 1
ATOM 1430 C CA . ILE A 1 182 ? -13.386 -0.736 4.853 1.00 91.88 182 ILE A CA 1
ATOM 1431 C C . ILE A 1 182 ? -13.296 -2.031 5.658 1.00 91.88 182 ILE A C 1
ATOM 1433 O O . ILE A 1 182 ? -14.269 -2.430 6.301 1.00 91.88 182 ILE A O 1
ATOM 1437 N N . VAL A 1 183 ? -12.126 -2.682 5.656 1.00 92.94 183 VAL A N 1
ATOM 1438 C CA . VAL A 1 183 ? -11.924 -3.937 6.399 1.00 92.94 183 VAL A CA 1
ATOM 1439 C C . VAL A 1 183 ? -12.195 -3.731 7.890 1.00 92.94 183 VAL A C 1
ATOM 1441 O O . VAL A 1 183 ? -12.890 -4.543 8.509 1.00 92.94 183 VAL A O 1
ATOM 1444 N N . THR A 1 184 ? -11.721 -2.612 8.442 1.00 93.38 184 THR A N 1
ATOM 1445 C CA . THR A 1 184 ? -11.947 -2.255 9.845 1.00 93.38 184 THR A CA 1
ATOM 1446 C C . THR A 1 184 ? -13.435 -2.021 10.122 1.00 93.38 184 THR A C 1
ATOM 1448 O O . THR A 1 184 ? -13.975 -2.590 11.070 1.00 93.38 184 THR A O 1
ATOM 1451 N N . THR A 1 185 ? -14.136 -1.255 9.278 1.00 92.12 185 THR A N 1
ATOM 1452 C CA . THR A 1 185 ? -15.570 -0.963 9.447 1.00 92.12 185 THR A CA 1
ATOM 1453 C C . THR A 1 185 ? -16.398 -2.237 9.431 1.00 92.12 185 THR A C 1
ATOM 1455 O O . THR A 1 185 ? -17.242 -2.427 10.307 1.00 92.12 185 THR A O 1
ATOM 1458 N N . LEU A 1 186 ? -16.133 -3.136 8.482 1.00 90.88 186 LEU A N 1
ATOM 1459 C CA . LEU A 1 186 ? -16.827 -4.416 8.373 1.00 90.88 186 LEU A CA 1
ATOM 1460 C C . LEU A 1 186 ? -16.579 -5.291 9.609 1.00 90.88 186 LEU A C 1
ATOM 1462 O O . LEU A 1 186 ? -17.526 -5.829 10.188 1.00 90.88 186 LEU A O 1
ATOM 1466 N N . ASN A 1 187 ? -15.326 -5.405 10.063 1.00 90.31 187 ASN A N 1
ATOM 1467 C CA . ASN A 1 187 ? -14.993 -6.229 11.223 1.00 90.31 187 ASN A CA 1
ATOM 1468 C C . ASN A 1 187 ? -15.530 -5.657 12.542 1.00 90.31 187 ASN A C 1
ATOM 1470 O O . ASN A 1 187 ? -16.083 -6.423 13.336 1.00 90.31 187 ASN A O 1
ATOM 1474 N N . LEU A 1 188 ? -15.403 -4.350 12.780 1.00 89.31 188 LEU A N 1
ATOM 1475 C CA . LEU A 1 188 ? -15.927 -3.707 13.986 1.00 89.31 188 LEU A CA 1
ATOM 1476 C C . LEU A 1 188 ? -17.455 -3.748 14.013 1.00 89.31 188 LEU A C 1
ATOM 1478 O O . LEU A 1 188 ? -18.017 -4.215 14.997 1.00 89.31 188 LEU A O 1
ATOM 1482 N N . SER A 1 189 ? -18.122 -3.373 12.917 1.00 89.44 189 SER A N 1
ATOM 1483 C CA . SER A 1 189 ? -19.590 -3.418 12.823 1.00 89.44 189 SER A CA 1
ATOM 1484 C C . SER A 1 189 ? -20.124 -4.834 13.032 1.00 89.44 189 SER A C 1
ATOM 1486 O O . SER A 1 189 ? -21.053 -5.041 13.809 1.00 89.44 189 SER A O 1
ATOM 1488 N N . SER A 1 190 ? -19.502 -5.837 12.398 1.00 87.50 190 SER A N 1
ATOM 1489 C CA . SER A 1 190 ? -19.887 -7.244 12.564 1.00 87.50 190 SER A CA 1
ATOM 1490 C C . SER A 1 190 ? -19.789 -7.698 14.024 1.00 87.50 190 SER A C 1
ATOM 1492 O O . SER A 1 190 ? -20.695 -8.374 14.515 1.00 87.50 190 SER A O 1
ATOM 1494 N N . ARG A 1 191 ? -18.718 -7.316 14.735 1.00 84.50 191 ARG A N 1
ATOM 1495 C CA . ARG A 1 191 ? -18.541 -7.632 16.163 1.00 84.50 191 ARG A CA 1
ATOM 1496 C C . ARG A 1 191 ? -19.590 -6.936 17.016 1.00 84.50 191 ARG A C 1
ATOM 1498 O O . ARG A 1 191 ? -20.299 -7.615 17.748 1.00 84.50 191 ARG A O 1
ATOM 1505 N N . THR A 1 192 ? -19.749 -5.628 16.835 1.00 86.50 192 THR A N 1
ATOM 1506 C CA . THR A 1 192 ? -20.723 -4.823 17.572 1.00 86.50 192 THR A CA 1
ATOM 1507 C C . THR A 1 192 ? -22.139 -5.377 17.425 1.00 86.50 192 THR A C 1
ATOM 1509 O O . THR A 1 192 ? -22.815 -5.570 18.426 1.00 86.50 192 THR A O 1
ATOM 1512 N N . ILE A 1 193 ? -22.582 -5.712 16.208 1.00 85.25 193 ILE A N 1
ATOM 1513 C CA . ILE A 1 193 ? -23.918 -6.293 15.980 1.00 85.25 193 ILE A CA 1
ATOM 1514 C C . ILE A 1 193 ? -24.045 -7.669 16.648 1.00 85.25 193 ILE A C 1
ATOM 1516 O O . ILE A 1 193 ? -25.072 -7.967 17.254 1.00 85.25 193 ILE A O 1
ATOM 1520 N N . THR A 1 194 ? -23.003 -8.503 16.569 1.00 84.56 194 THR A N 1
ATOM 1521 C CA . THR A 1 194 ? -23.016 -9.843 17.180 1.00 84.56 194 THR A CA 1
ATOM 1522 C C . THR A 1 194 ? -23.133 -9.773 18.706 1.00 84.56 194 THR A C 1
ATOM 1524 O O . THR A 1 194 ? -23.799 -10.618 19.300 1.00 84.56 194 THR A O 1
ATOM 1527 N N . ASP A 1 195 ? -22.558 -8.751 19.344 1.00 81.62 195 ASP A N 1
ATOM 1528 C CA . ASP A 1 195 ? -22.624 -8.572 20.800 1.00 81.62 195 ASP A CA 1
ATOM 1529 C C . ASP A 1 195 ? -24.042 -8.255 21.313 1.00 81.62 195 ASP A C 1
ATOM 1531 O O . ASP A 1 195 ? -24.351 -8.527 22.480 1.00 81.62 195 ASP A O 1
ATOM 1535 N N . PHE A 1 196 ? -24.915 -7.728 20.444 1.00 82.94 196 PHE A N 1
ATOM 1536 C CA . PHE A 1 196 ? -26.330 -7.475 20.735 1.00 82.94 196 PHE A CA 1
ATOM 1537 C C . PHE A 1 196 ? -27.248 -8.672 20.451 1.00 82.94 196 PHE A C 1
ATOM 1539 O O . PHE A 1 196 ? -28.420 -8.634 20.824 1.00 82.94 196 PHE A O 1
ATOM 1546 N N . LEU A 1 197 ? -26.746 -9.738 19.821 1.00 82.88 197 LEU A N 1
ATOM 1547 C CA . LEU A 1 197 ? -27.533 -10.939 19.547 1.00 82.88 197 LEU A CA 1
ATOM 1548 C C . LEU A 1 197 ? -27.519 -11.913 20.740 1.00 82.88 197 LEU A C 1
ATOM 1550 O O . LEU A 1 197 ? -26.524 -11.993 21.466 1.00 82.88 197 LEU A O 1
ATOM 1554 N N . PRO A 1 198 ? -28.606 -12.683 20.951 1.00 72.50 198 PRO A N 1
ATOM 1555 C CA . PRO A 1 198 ? -28.690 -13.657 22.041 1.00 72.50 198 PRO A CA 1
ATOM 1556 C C . PRO A 1 198 ? -27.664 -14.796 21.890 1.00 72.50 198 PRO A C 1
ATOM 1558 O O . PRO A 1 198 ? -27.049 -15.201 22.876 1.00 72.50 198 PRO A O 1
ATOM 1561 N N . ASP A 1 199 ? -27.385 -15.234 20.658 1.00 67.56 199 ASP A N 1
ATOM 1562 C CA . ASP A 1 199 ? -26.423 -16.301 20.343 1.00 67.56 199 ASP A CA 1
ATOM 1563 C C . ASP A 1 199 ? -25.014 -15.758 20.044 1.00 67.56 199 ASP A C 1
ATOM 1565 O O . ASP A 1 199 ? -24.465 -15.916 18.948 1.00 67.56 199 ASP A O 1
ATOM 1569 N N . LYS A 1 200 ? -24.392 -15.141 21.057 1.00 64.00 200 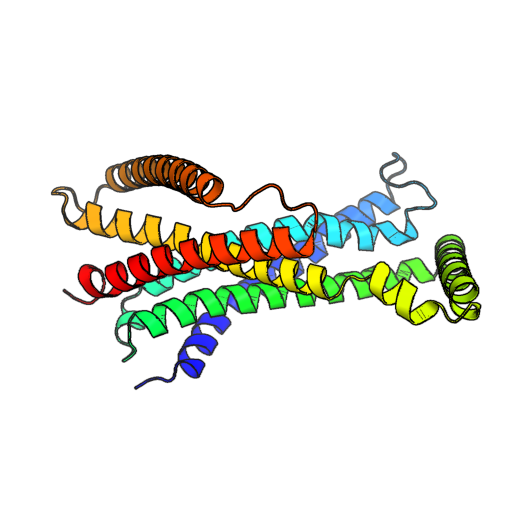LYS A N 1
ATOM 1570 C CA . LYS A 1 200 ? -23.076 -14.461 20.992 1.00 64.00 200 LYS A CA 1
ATOM 1571 C C . LYS A 1 200 ? -21.908 -15.308 20.458 1.00 64.00 200 LYS A C 1
ATOM 1573 O O . LYS A 1 200 ? -20.846 -14.774 20.142 1.00 64.00 200 LYS A O 1
ATOM 1578 N N . HIS A 1 201 ? -22.065 -16.630 20.369 1.00 63.03 201 HIS A N 1
ATOM 1579 C CA . HIS A 1 201 ? -20.984 -17.569 20.050 1.00 63.03 201 HIS A CA 1
ATOM 1580 C C . HIS A 1 201 ? -21.095 -18.240 18.674 1.00 63.03 201 HIS A C 1
ATOM 1582 O O . HIS A 1 201 ? -20.167 -18.946 18.268 1.00 63.03 201 HIS A O 1
ATOM 1588 N N . SER A 1 202 ? -22.184 -18.029 17.926 1.00 76.38 202 SER A N 1
ATOM 1589 C CA . SER A 1 202 ? -22.340 -18.690 16.629 1.00 76.38 202 SER A CA 1
ATOM 1590 C C . SER A 1 202 ? -21.467 -18.030 15.558 1.00 76.38 202 SER A C 1
ATOM 1592 O O . SER A 1 202 ? -21.761 -16.947 15.047 1.00 76.38 202 SER A O 1
ATOM 1594 N N . LYS A 1 203 ? -20.386 -18.721 15.167 1.00 77.44 203 LYS A N 1
ATOM 1595 C CA . LYS A 1 203 ? -19.511 -18.311 14.051 1.00 77.44 203 LYS A CA 1
ATOM 1596 C C . LYS A 1 203 ? -20.290 -18.127 12.743 1.00 77.44 203 LYS A C 1
ATOM 1598 O O . LYS A 1 203 ? -19.917 -17.279 11.937 1.00 77.44 203 LYS A O 1
ATOM 1603 N N . LEU A 1 204 ? -21.366 -18.896 12.555 1.00 80.25 204 LEU A N 1
ATOM 1604 C CA . LEU A 1 204 ? -22.228 -18.830 11.376 1.00 80.25 204 LEU A CA 1
ATOM 1605 C C . LEU A 1 204 ? -23.012 -17.514 11.348 1.00 80.25 204 LEU A C 1
ATOM 1607 O O . LEU A 1 204 ? -22.993 -16.826 10.332 1.00 80.25 204 LEU A O 1
ATOM 1611 N N . ILE A 1 205 ? -23.615 -17.115 12.472 1.00 80.31 205 ILE A N 1
ATOM 1612 C CA . ILE A 1 205 ? -24.358 -15.848 12.576 1.00 80.31 205 ILE A CA 1
ATOM 1613 C C . ILE A 1 205 ? -23.444 -14.666 12.242 1.00 80.31 205 ILE A C 1
ATOM 1615 O O . ILE A 1 205 ? -23.786 -13.828 11.411 1.00 80.31 205 ILE A O 1
ATOM 1619 N N . ARG A 1 206 ? -22.231 -14.643 12.805 1.00 79.75 206 ARG A N 1
ATOM 1620 C CA . ARG A 1 206 ? -21.255 -13.588 12.509 1.00 79.75 206 ARG A CA 1
ATOM 1621 C C . ARG A 1 206 ? -20.846 -13.553 11.034 1.00 79.75 206 ARG A C 1
ATOM 1623 O O . ARG A 1 206 ? -20.685 -12.472 10.471 1.00 79.75 206 ARG A O 1
ATOM 1630 N N . PHE A 1 207 ? -20.682 -14.718 10.408 1.00 82.31 207 PHE A N 1
ATOM 1631 C CA . PHE A 1 207 ? -20.369 -14.819 8.983 1.00 82.31 207 PHE A CA 1
ATOM 1632 C C . PHE A 1 207 ? -21.508 -14.279 8.105 1.00 82.31 207 PHE A C 1
ATOM 1634 O O . PHE A 1 207 ? -21.251 -13.501 7.190 1.00 82.31 207 PHE A O 1
ATOM 1641 N N . VAL A 1 208 ? -22.762 -14.608 8.426 1.00 83.94 208 VAL A N 1
ATOM 1642 C CA . VAL A 1 208 ? -23.939 -14.079 7.716 1.00 83.94 208 VAL A CA 1
ATOM 1643 C C . VAL A 1 208 ? -24.029 -12.559 7.861 1.00 83.94 208 VAL A C 1
ATOM 1645 O O . VAL A 1 208 ? -24.193 -11.866 6.861 1.00 83.94 208 VAL A O 1
ATOM 1648 N N . ILE A 1 209 ? -23.835 -12.023 9.072 1.00 84.19 209 ILE A N 1
ATOM 1649 C CA . ILE A 1 209 ? -23.794 -10.569 9.308 1.00 84.19 209 ILE A CA 1
ATOM 1650 C C . ILE A 1 209 ? -22.705 -9.916 8.458 1.00 84.19 209 ILE A C 1
ATOM 1652 O O . ILE A 1 209 ? -22.944 -8.871 7.863 1.00 84.19 209 ILE A O 1
ATOM 1656 N N . MET A 1 210 ? -21.524 -10.533 8.363 1.00 84.50 210 MET A N 1
ATOM 1657 C CA . MET A 1 210 ? -20.437 -10.016 7.533 1.00 84.50 210 MET A CA 1
ATOM 1658 C C . MET A 1 210 ? -20.840 -9.924 6.056 1.00 84.50 210 MET A C 1
ATOM 1660 O O . MET A 1 210 ? -20.610 -8.893 5.433 1.00 84.50 210 MET A O 1
ATOM 1664 N N . ILE A 1 211 ? -21.474 -10.963 5.503 1.00 86.62 211 ILE A N 1
ATOM 1665 C CA . ILE A 1 211 ? -21.954 -10.957 4.111 1.00 86.62 211 ILE A CA 1
ATOM 1666 C C . ILE A 1 211 ? -22.989 -9.850 3.896 1.00 86.62 211 ILE A C 1
ATOM 1668 O O . ILE A 1 211 ? -22.899 -9.103 2.923 1.00 86.62 211 ILE A O 1
ATOM 1672 N N . VAL A 1 212 ? -23.950 -9.716 4.813 1.00 87.88 212 VAL A N 1
ATOM 1673 C CA . VAL A 1 212 ? -24.981 -8.672 4.737 1.00 87.88 212 VAL A CA 1
ATOM 1674 C C . VAL A 1 212 ? -24.350 -7.280 4.793 1.00 87.88 212 VAL A C 1
ATOM 1676 O O . VAL A 1 212 ? -24.695 -6.422 3.985 1.00 87.88 212 VAL A O 1
ATOM 1679 N N . LEU A 1 213 ? -23.382 -7.061 5.687 1.00 87.56 213 LEU A N 1
ATOM 1680 C CA . LEU A 1 213 ? -22.651 -5.797 5.774 1.00 87.56 213 LEU A CA 1
ATOM 1681 C C . LEU A 1 213 ? -21.861 -5.500 4.499 1.00 87.56 213 LEU A C 1
ATOM 1683 O O . LEU A 1 213 ? -21.876 -4.359 4.053 1.00 87.56 213 LEU A O 1
ATOM 1687 N N . ILE A 1 214 ? -21.223 -6.501 3.884 1.00 88.38 214 ILE A N 1
ATOM 1688 C CA . ILE A 1 214 ? 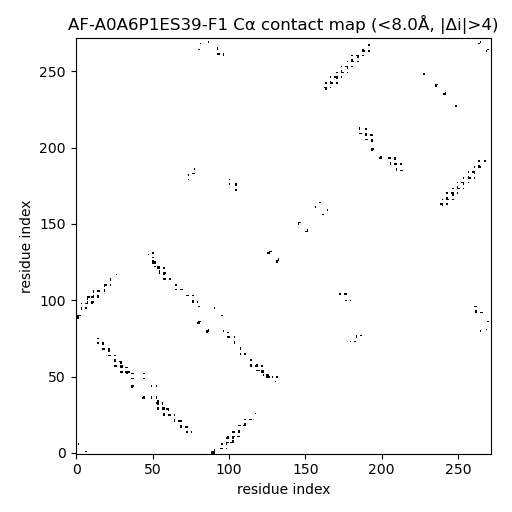-20.537 -6.337 2.593 1.00 88.38 214 ILE A CA 1
ATOM 1689 C C . ILE A 1 214 ? -21.532 -5.900 1.514 1.00 88.38 214 IL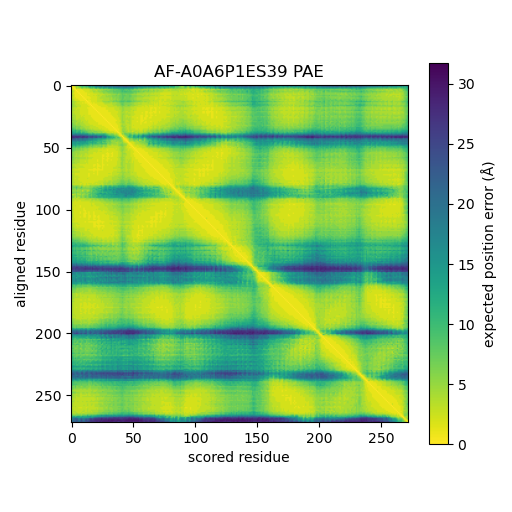E A C 1
ATOM 1691 O O . ILE A 1 214 ? -21.251 -4.961 0.774 1.00 88.38 214 ILE A O 1
ATOM 1695 N N . PHE A 1 215 ? -22.705 -6.532 1.442 1.00 88.69 215 PHE A N 1
ATOM 1696 C CA . PHE A 1 215 ? -23.730 -6.160 0.467 1.00 88.69 215 PHE A CA 1
ATOM 1697 C C . PHE A 1 215 ? -24.229 -4.724 0.676 1.00 88.69 215 PHE A C 1
ATOM 1699 O O . PHE A 1 215 ? -24.252 -3.935 -0.268 1.00 88.69 215 PHE A O 1
ATOM 1706 N N . ILE A 1 216 ? -24.562 -4.360 1.920 1.00 86.56 216 ILE A N 1
ATOM 1707 C CA . ILE A 1 216 ? -24.962 -2.993 2.281 1.00 86.56 216 ILE A CA 1
ATOM 1708 C C . ILE A 1 216 ? -23.856 -2.002 1.913 1.00 86.56 216 ILE A C 1
ATOM 1710 O O . ILE A 1 216 ? -24.139 -0.953 1.338 1.00 86.56 216 ILE A O 1
ATOM 1714 N N . PHE A 1 217 ? -22.600 -2.344 2.204 1.00 85.31 217 PHE A N 1
ATOM 1715 C CA . PHE A 1 217 ? -21.453 -1.502 1.902 1.00 85.31 217 PHE A CA 1
ATOM 1716 C C . PHE A 1 217 ? -21.319 -1.250 0.395 1.00 85.31 217 PHE A C 1
ATOM 1718 O O . PHE A 1 217 ? -21.227 -0.098 -0.010 1.00 85.31 217 PHE A O 1
ATOM 1725 N N . ILE A 1 218 ? -21.408 -2.292 -0.440 1.00 86.56 218 ILE A N 1
ATOM 1726 C CA . ILE A 1 218 ? -21.369 -2.162 -1.909 1.00 86.56 218 ILE A CA 1
ATOM 1727 C C . ILE A 1 218 ? -22.477 -1.225 -2.406 1.00 86.56 218 ILE A C 1
ATOM 1729 O O . ILE A 1 218 ? -22.216 -0.318 -3.197 1.00 86.56 218 ILE A O 1
ATOM 1733 N N . VAL A 1 219 ? -23.710 -1.411 -1.925 1.00 86.81 219 VAL A N 1
ATOM 1734 C CA . VAL A 1 219 ? -24.850 -0.565 -2.311 1.00 86.81 219 VAL A CA 1
ATOM 1735 C C . VAL A 1 219 ? -24.623 0.889 -1.889 1.00 86.81 219 VAL A C 1
ATOM 1737 O O . VAL A 1 219 ? -24.841 1.803 -2.685 1.00 86.81 219 VAL A O 1
ATOM 1740 N N . LEU A 1 220 ? -24.153 1.121 -0.661 1.00 83.25 220 LEU A N 1
ATOM 1741 C CA . LEU A 1 220 ? -23.851 2.461 -0.159 1.00 83.25 220 LEU A CA 1
ATOM 1742 C C . LEU A 1 220 ? -22.741 3.131 -0.967 1.00 83.25 220 LEU A C 1
ATOM 1744 O O . LEU A 1 220 ? -22.909 4.277 -1.369 1.00 83.25 220 LEU A O 1
ATOM 1748 N N . THR A 1 221 ? -21.637 2.434 -1.246 1.00 78.56 221 THR A N 1
ATOM 1749 C CA . THR A 1 221 ? -20.519 2.991 -2.017 1.00 78.56 221 THR A CA 1
ATOM 1750 C C . THR A 1 221 ? -20.931 3.323 -3.448 1.00 78.56 221 THR A C 1
ATOM 1752 O O . THR A 1 221 ? -20.554 4.380 -3.945 1.00 78.56 221 THR A O 1
ATOM 1755 N N . ASN A 1 222 ? -21.756 2.493 -4.094 1.00 82.44 222 ASN A N 1
ATOM 1756 C CA . ASN A 1 222 ? -22.274 2.784 -5.434 1.00 82.44 222 ASN A CA 1
ATOM 1757 C C . ASN A 1 222 ? -23.159 4.039 -5.445 1.00 82.44 222 ASN A C 1
ATOM 1759 O O . ASN A 1 222 ? -22.994 4.908 -6.302 1.00 82.44 222 ASN A O 1
ATOM 1763 N N . ASN A 1 223 ? -24.064 4.166 -4.471 1.00 83.62 223 ASN A N 1
ATOM 1764 C CA . ASN A 1 223 ? -24.931 5.340 -4.350 1.00 83.62 223 ASN A CA 1
ATOM 1765 C C . ASN A 1 223 ? -24.140 6.606 -3.996 1.00 83.62 223 ASN A C 1
ATOM 1767 O O . ASN A 1 223 ? -24.373 7.657 -4.587 1.00 83.62 223 ASN A O 1
ATOM 1771 N N . LEU A 1 224 ? -23.167 6.504 -3.085 1.00 77.69 224 LEU A N 1
ATOM 1772 C CA . LEU A 1 224 ? -22.245 7.594 -2.762 1.00 77.69 224 LEU A CA 1
ATOM 1773 C C . LEU A 1 224 ? -21.444 8.016 -3.994 1.00 77.69 224 LEU A C 1
ATOM 1775 O O . LEU A 1 224 ? -21.347 9.205 -4.270 1.00 77.69 224 LEU A O 1
ATOM 1779 N N . GLY A 1 225 ? -20.929 7.058 -4.768 1.00 76.62 225 GLY A N 1
ATOM 1780 C CA . GLY A 1 225 ? -20.223 7.327 -6.018 1.00 76.62 225 GLY A CA 1
ATOM 1781 C C . GLY A 1 225 ? -21.098 8.055 -7.038 1.00 76.62 225 GLY A C 1
ATOM 1782 O O . GLY A 1 225 ? -20.650 9.017 -7.653 1.00 76.62 225 GLY A O 1
ATOM 1783 N N . SER A 1 226 ? -22.365 7.652 -7.176 1.00 81.44 226 SER A N 1
ATOM 1784 C CA . SER A 1 226 ? -23.331 8.332 -8.046 1.00 81.44 226 SER A CA 1
ATOM 1785 C C . SER A 1 226 ? -23.628 9.764 -7.585 1.00 81.44 226 SER A C 1
ATOM 1787 O O . SER A 1 226 ? -23.550 10.683 -8.397 1.00 81.44 226 SER A O 1
ATOM 1789 N N . LEU A 1 227 ? -23.894 9.974 -6.291 1.00 79.94 227 LEU A N 1
ATOM 1790 C CA . LEU A 1 227 ? -24.134 11.305 -5.716 1.00 79.94 227 LEU A CA 1
ATOM 1791 C C . LEU A 1 227 ? -22.920 12.224 -5.874 1.00 79.94 227 LEU A C 1
ATOM 1793 O O . LEU A 1 227 ? -23.054 13.382 -6.254 1.00 79.94 227 LEU A O 1
ATOM 1797 N N . LEU A 1 228 ? -21.723 11.703 -5.616 1.00 73.00 228 LEU A N 1
ATOM 1798 C CA . LEU A 1 228 ? -20.484 12.463 -5.745 1.00 73.00 228 LEU A CA 1
ATOM 1799 C C . LEU A 1 228 ? -20.173 12.780 -7.214 1.00 73.00 228 LEU A C 1
ATOM 1801 O O . LEU A 1 228 ? -19.735 13.888 -7.507 1.00 73.00 228 LEU A O 1
ATOM 1805 N N . ASN A 1 229 ? -20.491 11.880 -8.149 1.00 75.44 229 ASN A N 1
ATOM 1806 C CA . ASN A 1 229 ? -20.404 12.163 -9.584 1.00 75.44 229 ASN A CA 1
ATOM 1807 C C . ASN A 1 229 ? -21.380 13.259 -10.035 1.00 75.44 229 ASN A C 1
ATOM 1809 O O . ASN A 1 229 ? -21.028 14.041 -10.911 1.00 75.44 229 ASN A O 1
ATOM 1813 N N . GLN A 1 230 ? -22.568 13.363 -9.432 1.00 79.69 230 GLN A N 1
ATOM 1814 C CA . GLN A 1 230 ? -23.505 14.465 -9.704 1.00 79.69 230 GLN A CA 1
ATOM 1815 C C . GLN A 1 230 ? -22.998 15.818 -9.184 1.00 79.69 230 GLN A C 1
ATOM 1817 O O . GLN A 1 230 ? -23.387 16.859 -9.704 1.00 79.69 230 GLN A O 1
ATOM 1822 N N . LEU A 1 231 ? -22.132 15.811 -8.167 1.00 71.25 231 LEU A N 1
ATOM 1823 C CA . LEU A 1 231 ? -21.503 17.013 -7.617 1.00 71.25 231 LEU A CA 1
ATOM 1824 C C . LEU A 1 231 ? -20.267 17.465 -8.412 1.00 71.25 231 LEU A C 1
ATOM 1826 O O . LEU A 1 231 ? -19.740 18.542 -8.132 1.00 71.25 231 LEU A O 1
ATOM 1830 N N . ARG A 1 232 ? -19.798 16.681 -9.396 1.00 70.69 232 ARG A N 1
ATOM 1831 C CA . ARG A 1 232 ? -18.671 17.075 -10.252 1.00 70.69 232 ARG A CA 1
ATOM 1832 C C . ARG A 1 232 ? -19.082 18.227 -11.167 1.00 70.69 232 ARG A C 1
ATOM 1834 O O . ARG A 1 232 ? -20.075 18.152 -11.890 1.00 70.69 232 ARG A O 1
ATOM 1841 N N . TRP A 1 233 ? -18.303 19.304 -11.144 1.00 61.69 233 TRP A N 1
ATOM 1842 C CA . TRP A 1 233 ? -18.537 20.498 -11.956 1.00 61.69 233 TRP A CA 1
ATOM 1843 C C . TRP A 1 233 ? -17.969 20.326 -13.373 1.00 61.69 233 TRP A C 1
ATOM 1845 O O . TRP A 1 233 ? -16.952 20.915 -13.723 1.00 61.69 233 TRP A O 1
ATOM 1855 N N . GLY A 1 234 ? -18.666 19.537 -14.196 1.00 65.88 234 GLY A N 1
ATOM 1856 C CA . GLY A 1 234 ? -18.386 19.387 -15.630 1.00 65.88 234 GLY A CA 1
ATOM 1857 C C . GLY A 1 234 ? -17.361 18.305 -15.990 1.00 65.88 234 GLY A C 1
ATOM 1858 O O . GLY A 1 234 ? -16.816 17.615 -15.131 1.00 65.88 234 GLY A O 1
ATOM 1859 N N . GLU A 1 235 ? -17.131 18.130 -17.295 1.00 65.12 235 GLU A N 1
ATOM 1860 C CA . GLU A 1 235 ? -16.121 17.205 -17.818 1.00 65.12 235 GLU A CA 1
ATOM 1861 C C . GLU A 1 235 ? -14.727 17.839 -17.742 1.00 65.12 235 GLU A C 1
ATOM 1863 O O . GLU A 1 235 ? -14.432 18.838 -18.402 1.00 65.12 235 GLU A O 1
ATOM 1868 N N . THR A 1 236 ? -13.850 17.249 -16.934 1.00 66.25 236 THR A N 1
ATOM 1869 C CA . THR A 1 236 ? -12.453 17.665 -16.814 1.00 66.25 236 THR A CA 1
ATOM 1870 C C . THR A 1 236 ? -11.603 17.023 -17.909 1.00 66.25 236 THR A C 1
ATOM 1872 O O . THR A 1 236 ? -11.312 15.831 -17.869 1.00 66.25 236 THR A O 1
ATOM 1875 N N . SER A 1 237 ? -11.158 17.824 -18.882 1.00 67.19 237 SER A N 1
ATOM 1876 C CA . SER A 1 237 ? -10.216 17.394 -19.933 1.00 67.19 237 SER A CA 1
ATOM 1877 C C . SER A 1 237 ? -8.746 17.411 -19.489 1.00 67.19 237 SER A C 1
ATOM 1879 O O . SER A 1 237 ? -7.880 16.892 -20.188 1.00 67.19 237 SER A O 1
ATOM 1881 N N . ASN A 1 238 ? -8.451 18.002 -18.326 1.00 79.94 238 ASN A N 1
ATOM 1882 C CA . ASN A 1 238 ? -7.113 18.070 -17.745 1.00 79.94 238 ASN A CA 1
ATOM 1883 C C . ASN A 1 238 ? -6.896 16.913 -16.753 1.00 79.94 238 ASN A C 1
ATOM 1885 O O . ASN A 1 238 ? -7.581 16.840 -15.729 1.00 79.94 238 ASN A O 1
ATOM 1889 N N . GLY A 1 239 ? -5.916 16.046 -17.038 1.00 75.31 239 GLY A N 1
ATOM 1890 C CA . GLY A 1 239 ? -5.598 14.865 -16.228 1.00 75.31 239 GLY A CA 1
ATOM 1891 C C . GLY A 1 239 ? -5.274 15.187 -14.768 1.00 75.31 239 GLY A C 1
ATOM 1892 O O . GLY A 1 239 ? -5.775 14.519 -13.865 1.00 75.31 239 GLY A O 1
ATOM 1893 N N . LEU A 1 240 ? -4.526 16.262 -14.505 1.00 80.12 240 LEU A N 1
ATOM 1894 C CA . LEU A 1 240 ? -4.181 16.679 -13.144 1.00 80.12 240 LEU A CA 1
ATOM 1895 C C . LEU A 1 240 ? -5.419 17.094 -12.342 1.00 80.12 240 LEU A C 1
ATOM 1897 O O . LEU A 1 240 ? -5.547 16.710 -11.178 1.00 80.12 240 LEU A O 1
ATOM 1901 N N . VAL A 1 241 ? -6.344 17.840 -12.957 1.00 82.38 241 VAL A N 1
ATOM 1902 C CA . VAL A 1 241 ? -7.600 18.242 -12.299 1.00 82.38 241 VAL A CA 1
ATOM 1903 C C . VAL A 1 241 ? -8.480 17.017 -12.045 1.00 82.38 241 VAL A C 1
ATOM 1905 O O . VAL A 1 241 ? -9.015 16.880 -10.948 1.00 82.38 241 VAL A O 1
ATOM 1908 N N . ALA A 1 242 ? -8.546 16.074 -12.990 1.00 81.38 242 ALA A N 1
ATOM 1909 C CA . ALA A 1 242 ? -9.264 14.814 -12.801 1.00 81.38 242 ALA A CA 1
ATOM 1910 C C . ALA A 1 242 ? -8.694 13.986 -11.630 1.00 81.38 242 ALA A C 1
ATOM 1912 O O . ALA A 1 242 ? -9.454 13.484 -10.798 1.00 81.38 242 ALA A O 1
ATOM 1913 N N . PHE A 1 243 ? -7.364 13.891 -11.502 1.00 82.50 243 PHE A N 1
ATOM 1914 C CA . PHE A 1 243 ? -6.741 13.251 -10.340 1.00 82.50 243 PHE A CA 1
ATOM 1915 C C . PHE A 1 243 ? -7.027 14.006 -9.037 1.00 82.50 243 PHE A C 1
ATOM 1917 O O . PHE A 1 243 ? -7.287 13.377 -8.013 1.00 82.50 243 PHE A O 1
ATOM 1924 N N . ALA A 1 244 ? -6.986 15.341 -9.050 1.00 85.56 244 ALA A N 1
ATOM 1925 C CA . ALA A 1 244 ? -7.271 16.150 -7.868 1.00 85.56 244 ALA A CA 1
ATOM 1926 C C . ALA A 1 244 ? -8.719 15.966 -7.381 1.00 85.56 244 ALA A C 1
ATOM 1928 O O . ALA A 1 244 ? -8.935 15.774 -6.184 1.00 85.56 244 ALA A O 1
ATOM 1929 N N . GLU A 1 245 ? -9.694 15.953 -8.296 1.00 83.44 245 GLU A N 1
ATOM 1930 C CA . GLU A 1 245 ? -11.100 15.646 -7.998 1.00 83.44 245 GLU A CA 1
ATOM 1931 C C . GLU A 1 245 ? -11.254 14.249 -7.384 1.00 83.44 245 GLU A C 1
ATOM 1933 O O . GLU A 1 245 ? -11.878 14.099 -6.331 1.00 83.44 245 GLU A O 1
ATOM 1938 N N . GLY A 1 246 ? -10.642 13.233 -8.004 1.00 84.50 246 GLY A N 1
ATOM 1939 C CA . GLY A 1 246 ? -10.676 11.856 -7.505 1.00 84.50 246 GLY A CA 1
ATOM 1940 C C . GLY A 1 246 ? -10.049 11.715 -6.115 1.00 84.50 246 GLY A C 1
ATOM 1941 O O . GLY A 1 246 ? -10.623 11.071 -5.235 1.00 84.50 246 GLY A O 1
ATOM 1942 N N . ASN A 1 247 ? -8.914 12.376 -5.884 1.00 90.75 247 ASN A N 1
ATOM 1943 C CA . ASN A 1 247 ? -8.238 12.400 -4.588 1.00 90.75 247 ASN A CA 1
ATOM 1944 C C . ASN A 1 247 ? -9.079 13.081 -3.511 1.00 90.75 247 ASN A C 1
ATOM 1946 O O . ASN A 1 247 ? -9.188 12.563 -2.402 1.00 90.75 247 ASN A O 1
ATOM 1950 N N . LEU A 1 248 ? -9.704 14.216 -3.825 1.00 88.44 248 LEU A N 1
ATOM 1951 C CA . LEU A 1 248 ? -10.589 14.911 -2.893 1.00 88.44 248 LEU A CA 1
ATOM 1952 C C . LEU A 1 248 ? -11.767 14.011 -2.507 1.00 88.44 248 LEU A C 1
ATOM 1954 O O . LEU A 1 248 ? -12.058 13.842 -1.323 1.00 88.44 248 LEU A O 1
ATOM 1958 N N . MET A 1 249 ? -12.404 13.386 -3.497 1.00 84.75 249 MET A N 1
ATOM 1959 C CA . MET A 1 249 ? -13.526 12.477 -3.282 1.00 84.75 249 MET A CA 1
ATOM 1960 C C . MET A 1 249 ? -13.137 11.285 -2.399 1.00 84.75 249 MET A C 1
ATOM 1962 O O . MET A 1 249 ? -13.845 10.965 -1.443 1.00 84.75 249 MET A O 1
ATOM 1966 N N . MET A 1 250 ? -11.994 10.657 -2.675 1.00 88.50 250 MET A N 1
ATOM 1967 C CA . MET A 1 250 ? -11.497 9.535 -1.881 1.00 88.50 250 MET A CA 1
ATOM 1968 C C . MET A 1 250 ? -11.151 9.962 -0.451 1.00 88.50 250 MET A C 1
ATOM 1970 O O . MET A 1 250 ? -11.564 9.298 0.497 1.00 88.50 250 MET A O 1
ATOM 1974 N N . ALA A 1 251 ? -10.503 11.117 -0.279 1.00 92.06 251 ALA A N 1
ATOM 1975 C CA . ALA A 1 251 ? -10.188 11.665 1.036 1.00 92.06 251 ALA A CA 1
ATOM 1976 C C . ALA A 1 251 ? -11.448 11.943 1.875 1.00 92.06 251 ALA A C 1
ATOM 1978 O O . ALA A 1 251 ? -11.453 11.680 3.077 1.00 92.06 251 ALA A O 1
ATOM 1979 N N . LEU A 1 252 ? -12.535 12.430 1.264 1.00 88.25 252 LEU A N 1
ATOM 1980 C CA . LEU A 1 252 ? -13.812 12.614 1.963 1.00 88.25 252 LEU A CA 1
ATOM 1981 C C . LEU A 1 252 ? -14.389 11.281 2.455 1.00 88.25 252 LEU A C 1
ATOM 1983 O O . LEU A 1 252 ? -14.826 11.191 3.603 1.00 88.25 252 LEU A O 1
ATOM 1987 N N . ILE A 1 253 ? -14.359 10.240 1.618 1.00 88.75 253 ILE A N 1
ATOM 1988 C CA . ILE A 1 253 ? -14.821 8.897 1.999 1.00 88.75 253 ILE A CA 1
ATOM 1989 C C . ILE A 1 253 ? -13.952 8.335 3.135 1.00 88.75 253 ILE A C 1
ATOM 1991 O O . ILE A 1 253 ? -14.493 7.824 4.118 1.00 88.75 253 ILE A O 1
ATOM 1995 N N . ASP A 1 254 ? -12.630 8.489 3.051 1.00 93.00 254 ASP A N 1
ATOM 1996 C CA . ASP A 1 254 ? -11.689 8.059 4.091 1.00 93.00 254 ASP A CA 1
ATOM 1997 C C . ASP A 1 254 ? -11.934 8.764 5.426 1.00 93.00 254 ASP A C 1
ATOM 1999 O O . ASP A 1 254 ? -11.892 8.129 6.482 1.00 93.00 254 ASP A O 1
ATOM 2003 N N . ILE A 1 255 ? -12.233 10.066 5.404 1.00 92.56 255 ILE A N 1
ATOM 2004 C CA . ILE A 1 255 ? -12.580 10.831 6.608 1.00 92.56 255 ILE A CA 1
ATOM 2005 C C . ILE A 1 255 ? -13.872 10.296 7.232 1.00 92.56 255 ILE A C 1
ATOM 2007 O O . ILE A 1 255 ? -13.926 10.112 8.453 1.00 92.56 255 ILE A O 1
ATOM 2011 N N . ILE A 1 256 ? -14.900 10.022 6.424 1.00 90.75 256 ILE A N 1
ATOM 2012 C CA . ILE A 1 256 ? -16.182 9.484 6.903 1.00 90.75 256 ILE A CA 1
ATOM 2013 C C . ILE A 1 256 ? -15.975 8.098 7.528 1.00 90.75 256 ILE A C 1
ATOM 2015 O O . ILE A 1 256 ? -16.336 7.890 8.689 1.00 90.75 256 ILE A O 1
ATOM 2019 N N . LEU A 1 257 ? -15.348 7.164 6.806 1.00 92.00 257 LEU A N 1
ATOM 2020 C CA . LEU A 1 257 ? -15.112 5.802 7.300 1.00 92.00 25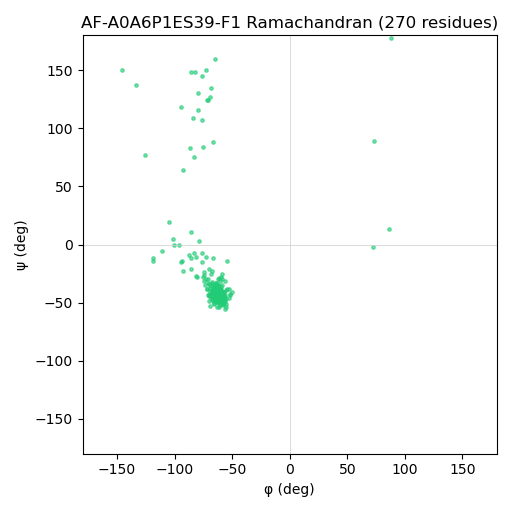7 LEU A CA 1
ATOM 2021 C C . LEU A 1 257 ? -14.162 5.780 8.496 1.00 92.00 257 LEU A C 1
ATOM 2023 O O . LEU A 1 257 ? -14.417 5.086 9.479 1.00 92.00 257 LEU A O 1
ATOM 2027 N N . GLY A 1 258 ? -13.095 6.576 8.455 1.00 93.62 258 GLY A N 1
ATOM 2028 C CA . GLY A 1 258 ? -12.176 6.742 9.572 1.00 93.62 258 GLY A CA 1
ATOM 2029 C C . GLY A 1 258 ? -12.881 7.262 10.823 1.00 93.62 258 GLY A C 1
ATOM 2030 O O . GLY A 1 258 ? -12.641 6.747 11.915 1.00 93.62 258 GLY A O 1
ATOM 2031 N N . SER A 1 259 ? -13.806 8.215 10.677 1.00 93.00 259 SER A N 1
ATOM 2032 C CA . SER A 1 259 ? -14.604 8.728 11.798 1.00 93.00 259 SER A CA 1
ATOM 2033 C C . SER A 1 259 ? -15.537 7.661 12.373 1.00 93.00 259 SER A C 1
ATOM 2035 O O . SER A 1 259 ? -15.577 7.491 13.592 1.00 93.00 259 SER A O 1
ATOM 2037 N N . ILE A 1 260 ? -16.220 6.890 11.516 1.00 92.75 260 ILE A N 1
ATOM 2038 C CA . ILE A 1 260 ? -17.060 5.753 11.934 1.00 92.75 260 ILE A CA 1
ATOM 2039 C C . ILE A 1 260 ? -16.221 4.716 12.689 1.00 92.75 260 ILE A C 1
ATOM 2041 O O . ILE A 1 260 ? -16.619 4.261 13.758 1.00 92.75 260 ILE A O 1
ATOM 2045 N N . ASN A 1 261 ? -15.036 4.376 12.182 1.00 94.31 261 ASN A N 1
ATOM 2046 C CA . ASN A 1 261 ? -14.144 3.407 12.818 1.00 94.31 261 ASN A CA 1
ATOM 2047 C C . ASN A 1 261 ? -13.651 3.880 14.188 1.00 94.31 261 ASN A C 1
ATOM 2049 O O . ASN A 1 261 ? -13.644 3.104 15.142 1.00 94.31 261 ASN A O 1
ATOM 2053 N N . ILE A 1 262 ? -13.265 5.152 14.309 1.00 93.06 262 ILE A N 1
ATOM 2054 C CA . ILE A 1 262 ? -12.858 5.744 15.590 1.00 93.06 262 ILE A CA 1
ATOM 2055 C C . ILE A 1 262 ? -14.021 5.716 16.586 1.00 93.06 262 ILE A C 1
ATOM 2057 O O . ILE A 1 262 ? -13.810 5.360 17.744 1.00 93.06 262 ILE A O 1
ATOM 2061 N N . TRP A 1 263 ? -15.233 6.054 16.141 1.00 92.12 263 TRP A N 1
ATOM 2062 C CA . TRP A 1 263 ? -16.438 5.999 16.966 1.00 92.12 263 TRP A CA 1
ATOM 2063 C C . TRP A 1 263 ? -16.757 4.570 17.432 1.00 92.12 263 TRP A C 1
ATOM 2065 O O . TRP A 1 263 ? -16.925 4.345 18.628 1.00 92.12 263 TRP A O 1
ATOM 2075 N N . LEU A 1 264 ? -16.732 3.583 16.527 1.00 89.06 264 LEU A N 1
ATOM 2076 C CA . LEU A 1 264 ? -16.946 2.167 16.855 1.00 89.06 264 LEU A CA 1
ATOM 2077 C C . LEU A 1 264 ? -15.900 1.622 17.835 1.00 89.06 264 LEU A C 1
ATOM 2079 O O . LEU A 1 264 ? -16.228 0.826 18.720 1.00 89.06 264 LEU A O 1
ATOM 2083 N N . LEU A 1 265 ? -14.639 2.040 17.682 1.00 88.56 265 LEU A N 1
ATOM 2084 C CA . LEU A 1 265 ? -13.572 1.670 18.607 1.00 88.56 265 LEU A CA 1
ATOM 2085 C C . LEU A 1 265 ? -13.826 2.249 19.996 1.00 88.56 265 LEU A C 1
ATOM 2087 O O . LEU A 1 265 ? -13.754 1.511 20.975 1.00 88.56 265 LEU A O 1
ATOM 2091 N N . LYS A 1 266 ? -14.148 3.542 20.067 1.00 86.50 266 LYS A N 1
ATOM 2092 C CA . LYS A 1 266 ? -14.363 4.259 21.322 1.00 86.50 266 LYS A CA 1
ATOM 2093 C C . LYS A 1 266 ? -15.590 3.752 22.081 1.00 86.50 266 LYS A C 1
ATOM 2095 O O . LYS A 1 266 ? -15.481 3.431 23.253 1.00 86.50 266 LYS A O 1
ATOM 2100 N N . ASP A 1 267 ? -16.740 3.635 21.426 1.00 81.69 267 ASP A N 1
ATOM 2101 C CA . ASP A 1 267 ? -18.007 3.438 22.144 1.00 81.69 267 ASP A CA 1
ATOM 2102 C C . ASP A 1 267 ? -18.392 1.957 22.312 1.00 81.69 267 ASP A C 1
ATOM 2104 O O . ASP A 1 267 ? -19.133 1.615 23.232 1.00 81.69 267 ASP A O 1
ATOM 2108 N N . PHE A 1 268 ? -17.879 1.055 21.461 1.00 75.12 268 PHE A N 1
ATOM 2109 C CA . PHE A 1 268 ? -18.252 -0.370 21.493 1.00 75.12 268 PHE A CA 1
ATOM 2110 C C . PHE A 1 268 ? -17.091 -1.318 21.784 1.00 75.12 268 PHE A C 1
ATOM 2112 O O . PHE A 1 268 ? -17.328 -2.484 22.092 1.00 75.12 268 PHE A O 1
ATOM 2119 N N . HIS A 1 269 ? -15.845 -0.850 21.695 1.00 65.75 269 HIS A N 1
ATOM 2120 C CA . HIS A 1 269 ? -14.667 -1.683 21.945 1.00 65.75 269 HIS A CA 1
ATOM 2121 C C . HIS A 1 269 ? -13.801 -1.181 23.115 1.00 65.75 269 HIS A C 1
ATOM 2123 O O . HIS A 1 269 ? -12.969 -1.947 23.610 1.00 65.75 269 HIS A O 1
ATOM 2129 N N . GLU A 1 270 ? -14.001 0.031 23.644 1.00 55.38 270 GLU A N 1
ATOM 2130 C CA . GLU A 1 270 ? -13.406 0.467 24.916 1.00 55.38 270 GLU A CA 1
ATOM 2131 C C . GLU A 1 270 ? -14.286 0.056 26.107 1.00 55.38 270 GLU A C 1
ATOM 2133 O O . GLU A 1 270 ? -15.057 0.829 26.644 1.00 55.38 270 GLU A O 1
ATOM 2138 N N . GLY A 1 271 ? -14.131 -1.187 26.561 1.00 45.94 271 GLY A N 1
ATOM 2139 C CA . GLY A 1 271 ? -14.322 -1.550 27.970 1.00 45.94 271 GLY A CA 1
ATOM 2140 C C . GLY A 1 271 ? -15.767 -1.589 28.461 1.00 45.94 271 GLY A C 1
ATOM 2141 O O . GLY A 1 271 ? -16.247 -0.655 29.094 1.00 45.94 271 GLY A O 1
ATOM 2142 N N . LYS A 1 272 ? -16.385 -2.760 28.311 1.00 37.59 272 LYS A N 1
ATOM 2143 C CA . LYS A 1 272 ? -16.907 -3.441 29.501 1.00 37.59 272 LYS A CA 1
ATOM 2144 C C . LYS A 1 272 ? -15.824 -4.371 30.036 1.00 37.59 272 LYS A C 1
ATOM 2146 O O . LYS A 1 272 ? -15.026 -4.862 29.196 1.00 37.59 272 LYS A O 1
#

Mean predicted aligned error: 8.01 Å